Protein AF-A0A061HUK0-F1 (afdb_monomer)

Solvent-accessible surface area (backbone atoms only — not comparable to full-atom values): 15248 Å² total; per-residue (Å²): 107,74,67,57,54,50,53,52,50,51,55,51,51,52,61,68,66,51,74,78,80,82,78,77,83,74,75,76,79,77,96,67,93,67,89,80,86,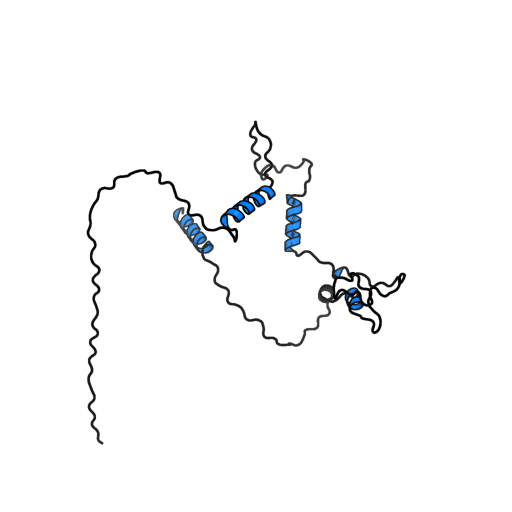88,78,87,49,73,72,54,50,55,52,45,57,42,74,43,83,49,72,56,55,55,36,24,72,35,74,65,87,97,55,87,72,74,48,88,44,89,83,52,90,85,56,60,37,38,50,63,65,66,63,62,95,80,65,88,80,62,76,73,83,63,71,68,57,54,88,73,79,50,76,67,55,49,52,48,53,52,51,50,47,68,76,67,53,80,75,90,67,96,83,79,94,69,89,82,79,76,80,88,82,83,87,60,98,84,62,77,89,80,76,81,52,72,68,58,53,52,51,53,51,50,53,52,45,50,74,78,66,36,98,84,67,75,89,78,81,78,80,77,80,81,84,82,77,90,73,90,74,84,88,77,90,77,85,82,83,80,85,81,83,81,80,82,80,84,80,85,82,86,82,81,89,84,88,82,87,86,135

Nearest PDB structures (foldseek):
  8h6l-assembly1_4D  TM=7.836E-01  e=7.272E-15  Homo sapiens
  8qo9-assembly1_L  TM=8.085E-01  e=2.765E-14  Homo sapiens
  5gap-assembly1_F  TM=8.360E-01  e=3.083E-05  Saccharomyces cerevisiae

pLDDT: mean 71.4, std 18.91, range [36.94, 96.81]

Sequence (215 aa):
VGYELKDEIERKFDKWQEPPPVKQVKPLPAPLDGQRKKRGGRRYRKMKERLGLTEIRKQANRMSFGEIEEDAYQEDLGFSLGHLGKSGSGRVRQTQVNEATKARISKTLQRTLQKQSVVYGGKSTIRDRSSGTASSVAFTPLQGLEIVNPQAAEKKVAEANQKYFSSMAEFLKVKGEKSGTMRTRTKVERGSPKRSTRVVREQSSNERAAVTDVT

Mean predicted aligned error: 21.17 Å

Radius of gyration: 39.16 Å; Cα contacts (8 Å, |Δi|>4): 57; chains: 1; bounding box: 62×118×99 Å

InterPro domains:
  IPR019175 Prp31 C-terminal [PF09785] (23-150)
  IPR027105 U4/U6 small nuclear ribonucleoprotein Prp31 [PTHR13904] (1-175)

Secondary structure (DSSP, 8-state):
-HHHHHHHHHHHHHHHHSPPPPPP-PPPPP---PPPPP--SHHHHHHHHHHSPPHHHHHHT---TTS---BS-TTSTT-B-THHHHS-TT-S-PPPP-GGGS----HHHHHHHHHHHHHH----S-----TTSS------TTS------HHHHHHHHHHHHHHHH-TT---------------PPP----PPPP---------------------

Organism: Cricetulus griseus (NCBI:txid10029)

Foldseek 3Di:
DVVVVVVVVVVVVVVVVDDPPDDDPDDDPDPDDDDDDDDDDPVVVLVCCQPDDAPQNVQQPAADPPDDFDAPDPPPPPRGSHRLPVPPPDPPPRRDDDPSNPDDDDPVRVVVVVVCCVVPVDPPDDDDDPPDPPDDQDDDPPDDRPPPPVVVVVVVVVVVCCVPPPPPDDDDDPPDDDPDDDDDDDDDDDDDDDDDDDDDDDDDDDDDDDDDDDD

Structure (mmCIF, N/CA/C/O backbone):
data_AF-A0A061HUK0-F1
#
_entry.id   AF-A0A061HUK0-F1
#
loop_
_atom_site.group_PDB
_atom_site.id
_atom_site.type_symbol
_atom_site.label_atom_id
_atom_site.label_alt_id
_atom_site.label_comp_id
_atom_site.label_asym_id
_atom_site.label_entity_id
_atom_site.label_seq_id
_atom_site.pdbx_PDB_ins_code
_atom_site.Cartn_x
_atom_site.Cartn_y
_atom_site.Cartn_z
_atom_site.occupancy
_atom_site.B_iso_or_equiv
_atom_site.auth_seq_id
_atom_site.auth_comp_id
_atom_site.auth_asym_id
_atom_site.auth_atom_id
_atom_site.pdbx_PDB_model_num
ATOM 1 N N . VAL A 1 1 ? 31.301 0.382 -38.021 1.00 85.88 1 VAL A N 1
ATOM 2 C CA . VAL A 1 1 ? 30.572 1.413 -37.245 1.00 85.88 1 VAL A CA 1
ATOM 3 C C . VAL A 1 1 ? 29.073 1.461 -37.547 1.00 85.88 1 VAL A C 1
ATOM 5 O O . VAL A 1 1 ? 28.303 1.022 -36.710 1.00 85.88 1 VAL A O 1
ATOM 8 N N . GLY A 1 2 ? 28.609 1.952 -38.709 1.00 94.25 2 GLY A N 1
ATOM 9 C CA . GLY A 1 2 ? 27.159 2.099 -38.970 1.00 94.25 2 GLY A CA 1
ATOM 10 C C . GLY A 1 2 ? 26.370 0.780 -38.979 1.00 94.25 2 GLY A C 1
ATOM 11 O O . GLY A 1 2 ? 25.298 0.701 -38.388 1.00 94.25 2 GLY A O 1
ATOM 12 N N . TYR A 1 3 ? 26.935 -0.266 -39.587 1.00 94.19 3 TYR A N 1
ATOM 13 C CA . TYR A 1 3 ? 26.354 -1.613 -39.566 1.00 94.19 3 TYR A CA 1
ATOM 14 C C . TYR A 1 3 ? 26.335 -2.224 -38.158 1.00 94.19 3 TYR A C 1
ATOM 16 O O . TYR A 1 3 ? 25.329 -2.786 -37.761 1.00 94.19 3 TYR A O 1
ATOM 24 N N . GLU A 1 4 ? 27.378 -2.008 -37.354 1.00 95.00 4 GLU A N 1
ATOM 25 C CA . GLU A 1 4 ? 27.431 -2.502 -35.967 1.00 95.00 4 GLU A CA 1
ATOM 26 C C . GLU A 1 4 ? 26.372 -1.836 -35.075 1.00 95.00 4 GLU A C 1
ATOM 28 O O . GLU A 1 4 ? 25.737 -2.505 -34.265 1.00 95.00 4 GLU A O 1
ATOM 33 N N . LEU A 1 5 ? 26.137 -0.527 -35.242 1.00 96.44 5 LEU A N 1
ATOM 34 C CA . LEU A 1 5 ? 25.073 0.186 -34.523 1.00 96.44 5 LEU A CA 1
ATOM 35 C C . LEU A 1 5 ? 23.684 -0.286 -34.953 1.00 96.44 5 LEU A C 1
ATOM 37 O O . LEU A 1 5 ? 22.786 -0.395 -34.119 1.00 96.44 5 LEU A O 1
ATOM 41 N N . LYS A 1 6 ? 23.507 -0.569 -36.247 1.00 95.88 6 LYS A N 1
ATOM 42 C CA . LYS A 1 6 ? 22.267 -1.136 -36.774 1.00 95.88 6 LYS A CA 1
ATOM 43 C C . LYS A 1 6 ? 22.006 -2.516 -36.163 1.00 95.88 6 LYS A C 1
ATOM 45 O O . LYS A 1 6 ? 20.924 -2.721 -35.619 1.00 95.88 6 LYS A O 1
ATOM 50 N N . ASP A 1 7 ? 23.002 -3.396 -36.164 1.00 96.25 7 ASP A N 1
ATOM 51 C CA . ASP A 1 7 ? 22.901 -4.740 -35.588 1.00 96.25 7 ASP A CA 1
ATOM 52 C C . ASP A 1 7 ? 22.625 -4.688 -34.072 1.00 96.25 7 ASP A C 1
ATOM 54 O O . ASP A 1 7 ? 21.826 -5.461 -33.542 1.00 96.25 7 ASP A O 1
ATOM 58 N N . GLU A 1 8 ? 23.228 -3.737 -33.346 1.00 96.62 8 GLU A N 1
ATOM 59 C CA . GLU A 1 8 ? 22.950 -3.540 -31.918 1.00 96.62 8 GLU A CA 1
ATOM 60 C C . GLU A 1 8 ? 21.502 -3.085 -31.664 1.00 96.62 8 GLU A C 1
ATOM 62 O O . GLU A 1 8 ? 20.863 -3.534 -30.705 1.00 96.62 8 GLU A O 1
ATOM 67 N N . ILE A 1 9 ? 20.982 -2.189 -32.507 1.00 96.81 9 ILE A N 1
ATOM 68 C CA . ILE A 1 9 ? 19.601 -1.703 -32.431 1.00 96.81 9 ILE A CA 1
ATOM 69 C C . ILE A 1 9 ? 18.617 -2.831 -32.760 1.00 96.81 9 ILE A C 1
ATOM 71 O O . ILE A 1 9 ? 17.660 -3.020 -32.009 1.00 96.81 9 ILE A O 1
ATOM 75 N N . GLU A 1 10 ? 18.870 -3.612 -33.813 1.00 95.94 10 GLU A N 1
ATOM 76 C CA . GLU A 1 10 ? 18.046 -4.772 -34.184 1.00 95.94 10 GLU A CA 1
ATOM 77 C C . GLU A 1 10 ? 18.004 -5.798 -33.042 1.00 95.94 10 GLU A C 1
ATOM 79 O O . GLU A 1 10 ? 16.922 -6.168 -32.588 1.00 95.94 10 GLU A O 1
ATOM 84 N N . ARG A 1 11 ? 19.153 -6.115 -32.428 1.00 96.25 11 ARG A N 1
ATOM 85 C CA . ARG A 1 11 ? 19.207 -7.013 -31.261 1.00 96.25 11 ARG A CA 1
ATOM 86 C C . ARG A 1 11 ? 18.412 -6.497 -30.055 1.00 96.25 11 ARG A C 1
ATOM 88 O O . ARG A 1 11 ? 17.870 -7.285 -29.278 1.00 96.25 11 ARG A O 1
ATOM 95 N N . LYS A 1 12 ? 18.372 -5.177 -29.833 1.00 96.75 12 LYS A N 1
ATOM 96 C CA . LYS A 1 12 ? 17.564 -4.574 -28.754 1.00 96.75 12 LYS A CA 1
ATOM 97 C C . LYS A 1 12 ? 16.074 -4.646 -29.069 1.00 96.75 12 LYS A C 1
ATOM 99 O O . LYS A 1 12 ? 15.297 -4.922 -28.157 1.00 96.75 12 LYS A O 1
ATOM 104 N N . PHE A 1 13 ? 15.690 -4.424 -30.325 1.00 95.69 13 PHE A N 1
ATOM 105 C CA . PHE A 1 13 ? 14.300 -4.537 -30.752 1.00 95.69 13 PHE A CA 1
ATOM 106 C C . PHE A 1 13 ? 13.777 -5.961 -30.627 1.00 95.69 13 PHE A C 1
ATOM 108 O O . PHE A 1 13 ? 12.693 -6.131 -30.072 1.00 95.69 13 PHE A O 1
ATOM 115 N N . ASP A 1 14 ? 14.553 -6.960 -31.041 1.00 95.44 14 ASP A N 1
ATOM 116 C CA . ASP A 1 14 ? 14.172 -8.366 -30.889 1.00 95.44 14 ASP A CA 1
ATOM 117 C C . ASP A 1 14 ? 13.960 -8.708 -29.409 1.00 95.44 14 ASP A C 1
ATOM 119 O O . ASP A 1 14 ? 12.906 -9.206 -29.020 1.00 95.44 14 ASP A O 1
ATOM 123 N N . LYS A 1 15 ? 14.886 -8.288 -28.538 1.00 95.12 15 LYS A N 1
ATOM 124 C CA . LYS A 1 15 ? 14.773 -8.489 -27.085 1.00 95.12 15 LYS A CA 1
ATOM 125 C C . LYS A 1 15 ? 13.565 -7.788 -26.446 1.00 95.12 15 LYS A C 1
ATOM 127 O O . LYS A 1 15 ? 13.068 -8.243 -25.419 1.00 95.12 15 LYS A O 1
ATOM 132 N N . TRP A 1 16 ? 13.128 -6.648 -26.978 1.00 93.44 16 TRP A N 1
ATOM 133 C CA . TRP A 1 16 ? 11.939 -5.946 -26.476 1.00 93.44 16 TRP A CA 1
ATOM 134 C C . TRP A 1 16 ? 10.631 -6.533 -27.005 1.00 93.44 16 TRP A C 1
ATOM 136 O O . TRP A 1 16 ? 9.596 -6.354 -26.364 1.00 93.44 16 TRP A O 1
ATOM 146 N N . GLN A 1 17 ? 10.675 -7.211 -28.152 1.00 93.75 17 GLN A N 1
ATOM 147 C CA . GLN A 1 17 ? 9.538 -7.934 -28.717 1.00 93.75 17 GLN A CA 1
ATOM 148 C C . GLN A 1 17 ? 9.361 -9.316 -28.087 1.00 93.75 17 GLN A C 1
ATOM 150 O O . GLN A 1 17 ? 8.232 -9.799 -27.998 1.00 93.75 17 GLN A O 1
ATOM 155 N N . GLU A 1 18 ? 10.450 -9.939 -27.628 1.00 90.94 18 GLU A N 1
ATOM 156 C CA . GLU A 1 18 ? 10.393 -11.198 -26.894 1.00 90.94 18 GLU A CA 1
ATOM 157 C C . GLU A 1 18 ? 9.488 -11.056 -25.656 1.00 90.94 18 GLU A C 1
ATOM 159 O O . GLU A 1 18 ? 9.757 -10.237 -24.766 1.00 90.94 18 GLU A O 1
ATOM 164 N N . PRO A 1 19 ? 8.399 -11.843 -25.562 1.00 91.19 19 PRO A N 1
ATOM 165 C CA . PRO A 1 19 ? 7.559 -11.817 -24.382 1.00 91.19 19 PRO A CA 1
ATOM 166 C C . PRO A 1 19 ? 8.378 -12.275 -23.169 1.00 91.19 19 PRO A C 1
ATOM 168 O O . PRO A 1 19 ? 9.220 -13.171 -23.282 1.00 91.19 19 PRO A O 1
ATOM 171 N N . PRO A 1 20 ? 8.139 -11.698 -21.979 1.00 90.06 20 PRO A N 1
ATOM 172 C CA . PRO A 1 20 ? 8.859 -12.113 -20.789 1.00 90.06 20 PRO A CA 1
ATOM 173 C C . PRO A 1 20 ? 8.614 -13.606 -20.524 1.00 90.06 20 PRO A C 1
ATOM 175 O O . PRO A 1 20 ? 7.482 -14.077 -20.682 1.00 90.06 20 PRO A O 1
ATOM 178 N N . PRO A 1 21 ? 9.637 -14.353 -20.070 1.00 91.94 21 PRO A N 1
ATOM 179 C CA . PRO A 1 21 ? 9.475 -15.766 -19.768 1.00 91.94 21 PRO A CA 1
ATOM 180 C C . PRO A 1 21 ? 8.389 -15.951 -18.706 1.00 91.94 21 PRO A C 1
ATOM 182 O O . PRO A 1 21 ? 8.338 -15.219 -17.708 1.00 91.94 21 PRO A O 1
ATOM 185 N N . VAL A 1 22 ? 7.511 -16.933 -18.926 1.00 91.62 22 VAL A N 1
ATOM 186 C CA . VAL A 1 22 ? 6.383 -17.216 -18.034 1.00 91.62 22 VAL A CA 1
ATOM 187 C C . VAL A 1 22 ? 6.915 -17.511 -16.633 1.00 91.62 22 VAL A C 1
ATOM 189 O O . VAL A 1 22 ? 7.717 -18.422 -16.422 1.00 91.62 22 VAL A O 1
ATOM 192 N N . LYS A 1 23 ? 6.473 -16.721 -15.652 1.00 92.12 23 LYS A N 1
ATOM 193 C CA . LYS A 1 23 ? 6.847 -16.934 -14.254 1.00 92.12 23 LYS A CA 1
ATOM 194 C C . LYS A 1 23 ? 6.148 -18.191 -13.754 1.00 92.12 23 LYS A C 1
ATOM 196 O O . LYS A 1 23 ? 4.922 -18.240 -13.721 1.00 92.12 23 LYS A O 1
ATOM 201 N N . GLN A 1 24 ? 6.927 -19.176 -13.321 1.00 90.94 24 GLN A N 1
ATOM 202 C CA . GLN A 1 24 ? 6.378 -20.323 -12.607 1.00 90.94 24 GLN A CA 1
ATOM 203 C C . GLN A 1 24 ? 5.697 -19.839 -11.322 1.00 90.94 24 GLN A C 1
ATOM 205 O O . GLN A 1 24 ? 6.242 -18.995 -10.598 1.00 90.94 24 GLN A O 1
ATOM 210 N N . VAL A 1 25 ? 4.500 -20.361 -11.049 1.00 91.56 25 VAL A N 1
ATOM 211 C CA . VAL A 1 25 ? 3.774 -20.064 -9.813 1.00 91.56 25 VAL A CA 1
ATOM 212 C C . VAL A 1 25 ? 4.596 -20.621 -8.661 1.00 91.56 25 VAL A C 1
ATOM 214 O O . VAL A 1 25 ? 4.733 -21.832 -8.505 1.00 91.56 25 VAL A O 1
ATOM 217 N N . LYS A 1 26 ? 5.177 -19.729 -7.857 1.00 92.94 26 LYS A N 1
ATOM 218 C CA . LYS A 1 26 ? 5.827 -20.146 -6.617 1.00 92.94 26 LYS A CA 1
ATOM 219 C C . LYS A 1 26 ? 4.724 -20.637 -5.679 1.00 92.94 26 LYS A C 1
ATOM 221 O O . LYS A 1 26 ? 3.799 -19.857 -5.431 1.00 92.94 26 LYS A O 1
ATOM 226 N N . PRO A 1 27 ? 4.789 -21.887 -5.187 1.00 93.44 27 PRO A N 1
ATOM 227 C CA . PRO A 1 27 ? 3.784 -22.384 -4.264 1.00 93.44 27 PRO A CA 1
ATOM 228 C C . PRO A 1 27 ? 3.743 -21.484 -3.031 1.00 93.44 27 PRO A C 1
ATOM 230 O O . PRO A 1 27 ? 4.755 -20.889 -2.638 1.00 93.44 27 PRO A O 1
ATOM 233 N N . LEU A 1 28 ? 2.559 -21.369 -2.433 1.00 93.19 28 LEU A N 1
ATOM 234 C CA . LEU A 1 28 ? 2.423 -20.670 -1.165 1.00 93.19 28 LEU A CA 1
ATOM 235 C C . LEU A 1 28 ? 3.329 -21.337 -0.119 1.00 93.19 28 LEU A C 1
ATOM 237 O O . LEU A 1 28 ? 3.506 -22.559 -0.152 1.00 93.19 28 LEU A O 1
ATOM 241 N N . PRO A 1 29 ? 3.904 -20.560 0.814 1.00 93.12 29 PRO A N 1
ATOM 242 C CA . PRO A 1 29 ? 4.574 -21.138 1.966 1.00 93.12 29 PRO A CA 1
ATOM 243 C C . PRO A 1 29 ? 3.635 -22.104 2.686 1.00 93.12 29 PRO A C 1
ATOM 245 O O . PRO A 1 29 ? 2.447 -21.811 2.837 1.00 93.12 29 PRO A O 1
ATOM 248 N N . ALA A 1 30 ? 4.173 -23.240 3.131 1.00 93.19 30 ALA A N 1
ATOM 249 C CA . ALA A 1 30 ? 3.397 -24.212 3.886 1.00 93.19 30 ALA A CA 1
ATOM 250 C C . ALA A 1 30 ? 2.737 -23.531 5.104 1.00 93.19 30 ALA A C 1
ATOM 252 O O . ALA A 1 30 ? 3.393 -22.713 5.762 1.00 93.19 30 ALA A O 1
ATOM 253 N N . PRO A 1 31 ? 1.468 -23.848 5.414 1.00 94.88 31 PRO A N 1
ATOM 254 C CA . PRO A 1 31 ? 0.765 -23.306 6.570 1.00 94.88 31 PRO A CA 1
ATOM 255 C C . PRO A 1 31 ? 1.329 -23.928 7.857 1.00 94.88 31 PRO A C 1
ATOM 257 O O . PRO A 1 31 ? 0.775 -24.872 8.410 1.00 94.88 31 PRO A O 1
ATOM 260 N N . LEU A 1 32 ? 2.484 -23.430 8.296 1.00 92.00 32 LEU A N 1
ATOM 261 C CA . LEU A 1 32 ? 3.177 -23.855 9.509 1.00 92.00 32 LEU A CA 1
ATOM 262 C C . LEU A 1 32 ? 3.159 -22.720 10.534 1.00 92.00 32 LEU A C 1
ATOM 264 O O . LEU A 1 32 ? 3.688 -21.633 10.281 1.00 92.00 32 LEU A O 1
ATOM 268 N N . ASP A 1 33 ? 2.630 -22.998 11.721 1.00 91.88 33 ASP A N 1
ATOM 269 C CA . ASP A 1 33 ? 2.663 -22.067 12.847 1.00 91.88 33 ASP A CA 1
ATOM 270 C C . ASP A 1 33 ? 4.017 -22.134 13.562 1.00 91.88 33 ASP A C 1
ATOM 272 O O . ASP A 1 33 ? 4.231 -22.853 14.536 1.00 91.88 33 ASP A O 1
ATOM 276 N N . GLY A 1 34 ? 4.977 -21.367 13.046 1.00 90.62 34 GLY A N 1
ATOM 277 C CA . GLY A 1 34 ? 6.289 -21.214 13.669 1.00 90.62 34 GLY A CA 1
ATOM 278 C C . GLY A 1 34 ? 6.257 -20.376 14.955 1.00 90.62 34 GLY A C 1
ATOM 279 O O . GLY A 1 34 ? 5.407 -19.504 15.153 1.00 90.62 34 GLY A O 1
ATOM 280 N N . GLN A 1 35 ? 7.258 -20.561 15.822 1.00 93.75 35 GLN A N 1
ATOM 281 C CA . GLN A 1 35 ? 7.412 -19.759 17.038 1.00 93.75 35 GLN A CA 1
ATOM 282 C C . GLN A 1 35 ? 7.546 -18.256 16.711 1.00 93.75 35 GLN A C 1
ATOM 284 O O . GLN A 1 35 ? 8.485 -17.804 16.047 1.00 93.75 35 GLN A O 1
ATOM 289 N N . ARG A 1 36 ? 6.616 -17.435 17.217 1.00 89.88 36 ARG A N 1
ATOM 290 C CA . ARG A 1 36 ? 6.590 -15.989 16.945 1.00 89.88 36 ARG A CA 1
ATOM 291 C C . ARG A 1 36 ? 7.735 -15.247 17.643 1.00 89.88 36 ARG A C 1
ATOM 293 O O . ARG A 1 36 ? 7.824 -15.206 18.870 1.00 89.88 36 ARG A O 1
ATOM 300 N N . LYS A 1 37 ? 8.521 -14.493 16.868 1.00 90.88 37 LYS A N 1
ATOM 301 C CA . LYS A 1 37 ? 9.533 -13.560 17.400 1.00 90.88 37 LYS A CA 1
ATOM 302 C C . LYS A 1 37 ? 8.861 -12.366 18.095 1.00 90.88 37 LYS A C 1
ATOM 304 O O . LYS A 1 37 ? 8.128 -11.592 17.472 1.00 90.88 37 LYS A O 1
ATOM 309 N N . LYS A 1 38 ? 9.123 -12.180 19.392 1.00 90.88 38 LYS A N 1
ATOM 310 C CA . LYS A 1 38 ? 8.623 -11.039 20.178 1.00 90.88 38 LYS A CA 1
ATOM 311 C C . LYS A 1 38 ? 9.552 -9.835 19.971 1.00 90.88 38 LYS A C 1
ATOM 313 O O . LYS A 1 38 ? 10.739 -9.906 20.258 1.00 90.88 38 LYS A O 1
ATOM 318 N N . ARG A 1 39 ? 9.025 -8.723 19.443 1.00 91.75 39 ARG A N 1
ATOM 319 C CA . ARG A 1 39 ? 9.765 -7.458 19.266 1.00 91.75 39 ARG A CA 1
ATOM 320 C C . ARG A 1 39 ? 9.085 -6.344 20.061 1.00 91.75 39 ARG A C 1
ATOM 322 O O . ARG A 1 39 ? 7.866 -6.199 19.989 1.00 91.75 39 ARG A O 1
ATOM 329 N N . GLY A 1 40 ? 9.877 -5.571 20.808 1.00 91.62 40 GLY A N 1
ATOM 330 C CA . GLY A 1 40 ? 9.393 -4.524 21.722 1.00 91.62 40 GLY A CA 1
ATOM 331 C C . GLY A 1 40 ? 9.834 -3.093 21.388 1.00 91.62 40 GLY A C 1
ATOM 332 O O . GLY A 1 40 ? 9.535 -2.184 22.157 1.00 91.62 40 GLY A O 1
ATOM 333 N N . GLY A 1 41 ? 10.540 -2.867 20.275 1.00 96.00 41 GLY A N 1
ATOM 334 C CA . GLY A 1 41 ? 11.117 -1.556 19.937 1.00 96.00 41 GLY A CA 1
ATOM 335 C C . GLY A 1 41 ? 10.104 -0.515 19.435 1.00 96.00 41 GLY A C 1
ATOM 336 O O . GLY A 1 41 ? 9.055 -0.867 18.896 1.00 96.00 41 GLY A O 1
ATOM 337 N N . ARG A 1 42 ? 10.454 0.779 19.529 1.00 94.31 42 ARG A N 1
ATOM 338 C CA . ARG A 1 42 ? 9.593 1.922 19.144 1.00 94.31 42 ARG A CA 1
ATOM 339 C C . ARG A 1 42 ? 9.010 1.808 17.731 1.00 94.31 42 ARG A C 1
ATOM 341 O O . ARG A 1 42 ? 7.819 2.028 17.545 1.00 94.31 42 ARG A O 1
ATOM 348 N N . ARG A 1 43 ? 9.822 1.438 16.731 1.00 93.31 43 ARG A N 1
ATOM 349 C CA . ARG A 1 43 ? 9.352 1.253 15.339 1.00 93.31 43 ARG A CA 1
ATOM 350 C C . ARG A 1 43 ? 8.296 0.153 15.232 1.00 93.31 43 ARG A C 1
ATOM 352 O O . ARG A 1 43 ? 7.311 0.310 14.519 1.00 93.31 43 ARG A O 1
ATOM 359 N N . TYR A 1 44 ? 8.499 -0.943 15.958 1.00 93.56 44 TYR A N 1
ATOM 360 C CA . TYR A 1 44 ? 7.591 -2.081 15.945 1.00 93.56 44 TYR A CA 1
ATOM 361 C C . TYR A 1 44 ? 6.290 -1.782 16.704 1.00 93.56 44 TYR A C 1
ATOM 363 O O . TYR A 1 44 ? 5.229 -2.180 16.234 1.00 93.56 44 TYR A O 1
ATOM 371 N N . ARG A 1 45 ? 6.345 -1.016 17.807 1.00 92.44 45 ARG A N 1
ATOM 372 C CA . ARG A 1 45 ? 5.146 -0.490 18.490 1.00 92.44 45 ARG A CA 1
ATOM 373 C C . ARG A 1 45 ? 4.317 0.395 17.557 1.00 92.44 45 ARG A C 1
ATOM 375 O O . ARG A 1 45 ? 3.162 0.073 17.327 1.00 92.44 45 ARG A O 1
ATOM 382 N N . LYS A 1 46 ? 4.936 1.374 16.881 1.00 91.94 46 LYS A N 1
ATOM 383 C CA . LYS A 1 46 ? 4.250 2.218 15.879 1.00 91.94 46 LYS A CA 1
ATOM 384 C C . LYS A 1 46 ? 3.621 1.414 14.735 1.00 91.94 46 LYS A C 1
ATOM 386 O O . LYS A 1 46 ? 2.532 1.729 14.273 1.00 91.94 46 LYS A O 1
ATOM 391 N N . MET A 1 47 ? 4.302 0.372 14.253 1.00 91.00 47 MET A N 1
ATOM 392 C C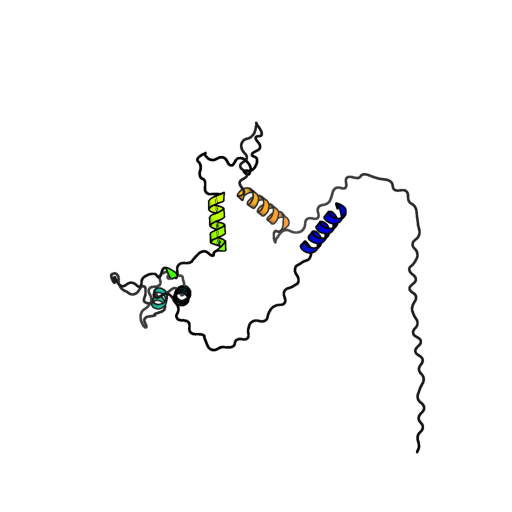A . MET A 1 47 ? 3.753 -0.507 13.213 1.00 91.00 47 MET A CA 1
ATOM 393 C C . MET A 1 47 ? 2.547 -1.309 13.719 1.00 91.00 47 MET A C 1
ATOM 395 O O . MET A 1 47 ? 1.571 -1.455 12.989 1.00 91.00 47 MET A O 1
ATOM 399 N N . LYS A 1 48 ? 2.604 -1.803 14.963 1.00 91.38 48 LYS A N 1
ATOM 400 C CA . LYS A 1 48 ? 1.488 -2.492 15.621 1.00 91.38 48 LYS A CA 1
ATOM 401 C C . LYS A 1 48 ? 0.311 -1.569 15.904 1.00 91.38 48 LYS A C 1
ATOM 403 O O . LYS A 1 48 ? -0.812 -1.992 15.705 1.00 91.38 48 LYS A O 1
ATOM 408 N N . GLU A 1 49 ? 0.558 -0.333 16.321 1.00 89.50 49 GLU A N 1
ATOM 409 C CA . GLU A 1 49 ? -0.485 0.684 16.500 1.00 89.50 49 GLU A CA 1
ATOM 410 C C . GLU A 1 49 ? -1.188 0.998 15.174 1.00 89.50 49 GLU A C 1
ATOM 412 O O . GLU A 1 49 ? -2.400 1.158 15.154 1.00 89.50 49 GLU A O 1
ATOM 417 N N . ARG A 1 50 ? -0.445 1.021 14.057 1.00 89.94 50 ARG A N 1
ATOM 418 C CA . ARG A 1 50 ? -1.010 1.259 12.720 1.00 89.94 50 ARG A CA 1
ATOM 419 C C . ARG A 1 50 ? -1.886 0.108 12.215 1.00 89.94 50 ARG A C 1
ATOM 421 O O . ARG A 1 50 ? -2.856 0.357 11.513 1.00 89.94 50 ARG A O 1
ATOM 428 N N . LEU A 1 51 ? -1.483 -1.138 12.472 1.00 90.69 51 LEU A N 1
ATOM 429 C CA . LEU A 1 51 ? -2.168 -2.335 11.959 1.00 90.69 51 LEU A CA 1
ATOM 430 C C . LEU A 1 51 ? -3.187 -2.921 12.944 1.00 90.69 51 LEU A C 1
ATOM 432 O O . LEU A 1 51 ? -4.032 -3.717 12.548 1.00 90.69 51 LEU A O 1
ATOM 436 N N . GLY A 1 52 ? -3.067 -2.591 14.226 1.00 91.06 52 GLY A N 1
ATOM 437 C CA . GLY A 1 52 ? -3.944 -3.078 15.277 1.00 91.06 52 GLY A CA 1
ATOM 438 C C . GLY A 1 52 ? -5.283 -2.351 15.301 1.00 91.06 52 GLY A C 1
ATOM 439 O O . GLY A 1 52 ? -5.430 -1.249 14.776 1.00 91.06 52 GLY A O 1
ATOM 440 N N . LEU A 1 53 ? -6.261 -2.972 15.960 1.00 90.62 53 LEU A N 1
ATOM 441 C CA . LEU A 1 53 ? -7.548 -2.341 16.234 1.00 90.62 53 LEU A CA 1
ATOM 442 C C . LEU A 1 53 ? -7.351 -1.121 17.141 1.00 90.62 53 LEU A C 1
ATOM 444 O O . LEU A 1 53 ? -6.684 -1.211 18.178 1.00 90.62 53 LEU A O 1
ATOM 448 N N . THR A 1 54 ? -7.952 0.003 16.754 1.00 90.31 54 THR A N 1
ATOM 449 C CA . THR A 1 54 ? -8.006 1.208 17.587 1.00 90.31 54 THR A CA 1
ATOM 450 C C . THR A 1 54 ? -8.826 0.951 18.844 1.00 90.31 54 THR A C 1
ATOM 452 O O . THR A 1 54 ? -9.707 0.093 18.854 1.00 90.31 54 THR A O 1
ATOM 455 N N . GLU A 1 55 ? -8.586 1.730 19.897 1.00 88.31 55 GLU A N 1
ATOM 456 C CA . GLU A 1 55 ? -9.424 1.677 21.104 1.00 88.31 55 GLU A CA 1
ATOM 457 C C . GLU A 1 55 ? -10.896 1.985 20.790 1.00 88.31 55 GLU A C 1
ATOM 459 O O . GLU A 1 55 ? -11.777 1.308 21.305 1.00 88.31 55 GLU A O 1
ATOM 464 N N . ILE A 1 56 ? -11.153 2.900 19.849 1.00 86.88 56 ILE A N 1
ATOM 465 C CA . ILE A 1 56 ? -12.497 3.199 19.333 1.00 86.88 56 ILE A CA 1
ATOM 466 C C . ILE A 1 56 ? -13.154 1.945 18.746 1.00 86.88 56 ILE A C 1
ATOM 468 O O . ILE A 1 56 ? -14.265 1.598 19.128 1.00 86.88 56 ILE A O 1
ATOM 472 N N . ARG A 1 57 ? -12.459 1.212 17.862 1.00 88.62 57 ARG A N 1
ATOM 473 C CA . ARG A 1 57 ? -12.997 -0.037 17.295 1.00 88.62 57 ARG A CA 1
ATOM 474 C C . ARG A 1 57 ? -13.173 -1.120 18.353 1.00 88.62 57 ARG A C 1
ATOM 476 O O . ARG A 1 57 ? -14.120 -1.886 18.280 1.00 88.62 57 ARG A O 1
ATOM 483 N N . LYS A 1 58 ? -12.291 -1.192 19.354 1.00 90.38 58 LYS A N 1
ATOM 484 C CA . LYS A 1 58 ? -12.463 -2.133 20.469 1.00 90.38 58 LYS A CA 1
ATOM 485 C C . LYS A 1 58 ? -13.694 -1.813 21.309 1.00 90.38 58 LYS A C 1
ATOM 487 O O . LYS A 1 58 ? -14.278 -2.745 21.839 1.00 90.38 58 LYS A O 1
ATOM 492 N N . GLN A 1 59 ? -14.049 -0.539 21.477 1.00 86.19 59 GLN A N 1
ATOM 493 C CA . GLN A 1 59 ? -15.273 -0.137 22.172 1.00 86.19 59 GLN 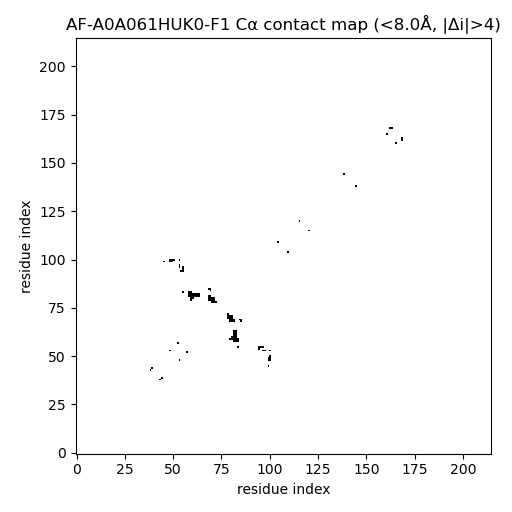A CA 1
ATOM 494 C C . GLN A 1 59 ? -16.518 -0.363 21.321 1.00 86.19 59 GLN A C 1
ATOM 496 O O . GLN A 1 59 ? -17.512 -0.834 21.859 1.00 86.19 59 GLN A O 1
ATOM 501 N N . ALA A 1 60 ? -16.435 -0.114 20.013 1.00 86.25 60 ALA A N 1
ATOM 502 C CA . ALA A 1 60 ? -17.506 -0.457 19.084 1.00 86.25 60 ALA A CA 1
ATOM 503 C C . ALA A 1 60 ? -17.788 -1.968 19.074 1.00 86.25 60 ALA A C 1
ATOM 505 O O . ALA A 1 60 ? -18.931 -2.381 19.139 1.00 86.25 60 ALA A O 1
ATOM 506 N N . ASN A 1 61 ? -16.747 -2.804 19.128 1.00 89.19 61 ASN A N 1
ATOM 507 C CA . ASN A 1 61 ? -16.898 -4.261 19.193 1.00 89.19 61 ASN A CA 1
ATOM 508 C C . ASN A 1 61 ? -17.358 -4.789 20.570 1.00 89.19 61 ASN A C 1
ATOM 510 O O . ASN A 1 61 ? -17.441 -6.004 20.757 1.00 89.19 61 ASN A O 1
ATOM 514 N N . ARG A 1 62 ? -17.578 -3.924 21.569 1.00 87.69 62 ARG A N 1
ATOM 515 C CA . ARG A 1 62 ? -18.200 -4.333 22.835 1.00 87.69 62 ARG A CA 1
ATOM 516 C C . ARG A 1 62 ? -19.703 -4.183 22.673 1.00 87.69 62 ARG A C 1
ATOM 518 O O . ARG A 1 62 ? -20.172 -3.084 22.396 1.00 87.69 62 ARG A O 1
ATOM 525 N N . MET A 1 63 ? -20.430 -5.257 22.950 1.00 84.62 63 MET A N 1
ATOM 526 C CA . MET A 1 63 ? -21.889 -5.328 22.837 1.00 84.62 63 MET A CA 1
ATOM 527 C C . MET A 1 63 ? -22.488 -5.450 24.239 1.00 84.62 63 MET A C 1
ATOM 529 O O . MET A 1 63 ? -21.958 -6.209 25.058 1.00 84.62 63 MET A O 1
ATOM 533 N N . SER A 1 64 ? -23.534 -4.681 24.549 1.00 84.25 64 SER A N 1
ATOM 534 C CA . SER A 1 64 ? -24.245 -4.816 25.834 1.00 84.25 64 SER A CA 1
ATOM 535 C C . SER A 1 64 ? -25.316 -5.880 25.678 1.00 84.25 64 SER A C 1
ATOM 537 O O . SER A 1 64 ? -26.166 -5.776 24.797 1.00 84.25 64 SER A O 1
ATOM 539 N N . PHE A 1 65 ? -25.301 -6.896 26.533 1.00 83.81 65 PHE A N 1
ATOM 540 C CA . PHE A 1 65 ? -26.346 -7.910 26.518 1.00 83.81 65 PHE A CA 1
ATOM 541 C C . PHE A 1 65 ? -27.670 -7.331 27.041 1.00 83.81 65 PHE A C 1
ATOM 543 O O . PHE A 1 65 ? -27.683 -6.684 28.085 1.00 83.81 65 PHE A O 1
ATOM 550 N N . GLY A 1 66 ? -28.773 -7.587 26.334 1.00 81.94 66 GLY A N 1
ATOM 551 C CA . GLY A 1 66 ? -30.124 -7.193 26.756 1.00 81.94 66 GLY A CA 1
ATOM 552 C C . GLY A 1 66 ? -30.564 -5.779 26.357 1.00 81.94 66 GLY A C 1
ATOM 553 O O . GLY A 1 66 ? -31.712 -5.424 26.601 1.00 81.94 66 GLY A O 1
ATOM 554 N N . GLU A 1 67 ? -29.704 -4.992 25.710 1.00 79.50 67 GLU A N 1
ATOM 555 C CA . GLU A 1 67 ? -30.050 -3.666 25.188 1.00 79.50 67 GLU A CA 1
ATOM 556 C C . GLU A 1 67 ? -29.971 -3.661 23.662 1.00 79.50 67 GLU A C 1
ATOM 558 O O . GLU A 1 67 ? -28.927 -4.003 23.101 1.00 79.50 67 GLU A O 1
ATOM 563 N N . ILE A 1 68 ? -31.039 -3.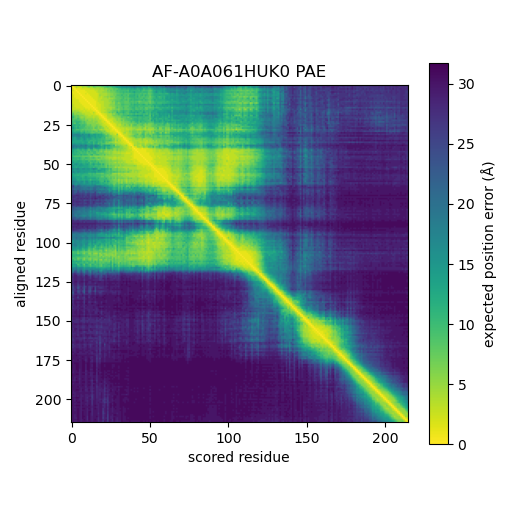209 23.002 1.00 75.75 68 ILE A N 1
ATOM 564 C CA . ILE A 1 68 ? -31.025 -2.945 21.559 1.00 75.75 68 ILE A CA 1
ATOM 565 C C . ILE A 1 68 ? -29.988 -1.852 21.286 1.00 75.75 68 ILE A C 1
ATOM 567 O O . ILE A 1 68 ? -29.863 -0.889 22.047 1.00 75.75 68 ILE A O 1
ATOM 571 N N . GLU A 1 69 ? -29.181 -2.042 20.251 1.00 70.88 69 GLU A N 1
ATOM 572 C CA . GLU A 1 69 ? -28.137 -1.088 19.902 1.00 70.88 69 GLU A CA 1
ATOM 573 C C . GLU A 1 69 ? -28.705 0.078 19.099 1.00 70.88 69 GLU A C 1
ATOM 575 O O . GLU A 1 69 ? -29.670 -0.064 18.351 1.00 70.88 69 GLU A O 1
ATOM 580 N N . GLU A 1 70 ? -28.122 1.255 19.303 1.00 69.06 70 GLU A N 1
ATOM 581 C CA . GLU A 1 70 ? -28.452 2.442 18.526 1.00 69.06 70 GLU A CA 1
ATOM 582 C C . GLU A 1 70 ? -27.655 2.369 17.218 1.00 69.06 70 GLU A C 1
ATOM 584 O O . GLU A 1 70 ? -26.472 2.724 17.161 1.00 69.06 70 GLU A O 1
ATOM 589 N N . ASP A 1 71 ? -28.281 1.808 16.185 1.00 67.06 71 ASP A N 1
ATOM 590 C CA . ASP A 1 71 ? -27.690 1.713 14.855 1.00 67.06 71 ASP A CA 1
ATOM 591 C C . ASP A 1 71 ? -27.658 3.104 14.210 1.00 67.06 71 ASP A C 1
ATOM 593 O O . ASP A 1 71 ? -28.662 3.815 14.159 1.00 67.06 71 ASP A O 1
ATOM 597 N N . ALA A 1 72 ? -26.496 3.510 13.688 1.00 61.94 72 ALA A N 1
ATOM 598 C CA . ALA A 1 72 ? -26.354 4.814 13.030 1.00 61.94 72 ALA A CA 1
ATOM 599 C C . ALA A 1 72 ? -27.155 4.909 11.722 1.00 61.94 72 ALA A C 1
ATOM 601 O O . ALA A 1 72 ? -27.489 6.008 11.285 1.00 61.94 72 ALA A O 1
ATOM 602 N N . TYR A 1 73 ? -27.434 3.764 11.096 1.00 61.88 73 TYR A N 1
ATOM 603 C CA . TYR A 1 73 ? -28.212 3.648 9.871 1.00 61.88 73 TYR A CA 1
ATOM 604 C C . TYR A 1 73 ? -29.020 2.357 9.932 1.00 61.88 73 TYR A C 1
ATOM 606 O O . TYR A 1 73 ? -28.478 1.273 9.753 1.00 61.88 73 TYR A O 1
ATOM 614 N N . GLN A 1 74 ? -30.324 2.480 10.165 1.00 64.88 74 GLN A N 1
ATOM 615 C CA . GLN A 1 74 ? -31.228 1.337 10.321 1.00 64.88 74 GLN A CA 1
ATOM 616 C C . GLN A 1 74 ? -31.383 0.487 9.041 1.00 64.88 74 GLN A C 1
ATOM 618 O O . GLN A 1 74 ? -31.916 -0.618 9.098 1.00 64.88 74 GLN A O 1
ATOM 623 N N . GLU A 1 75 ? -30.899 0.976 7.893 1.00 67.19 75 GLU A N 1
ATOM 624 C CA . GLU A 1 75 ? -30.905 0.240 6.622 1.00 67.19 75 GLU A CA 1
ATOM 625 C C . GLU A 1 75 ? -29.621 -0.568 6.351 1.00 67.19 75 GLU A C 1
ATOM 627 O O . GLU A 1 75 ? -29.653 -1.481 5.526 1.00 67.19 75 GLU A O 1
ATOM 632 N N . ASP A 1 76 ? -28.502 -0.285 7.033 1.00 64.25 76 ASP A N 1
ATOM 633 C CA . ASP A 1 76 ? -27.242 -1.022 6.842 1.00 64.25 76 ASP A CA 1
ATOM 634 C C . ASP A 1 76 ? -27.131 -2.148 7.876 1.00 64.25 76 ASP A C 1
ATOM 636 O O . ASP A 1 76 ? -26.648 -1.968 8.998 1.00 64.25 76 ASP A O 1
ATOM 640 N N . LEU A 1 77 ? -27.636 -3.327 7.502 1.00 66.19 77 LEU A N 1
ATOM 641 C CA . LEU A 1 77 ? -27.618 -4.518 8.347 1.00 66.19 77 LEU A CA 1
ATOM 642 C C . LEU A 1 77 ? -26.169 -4.876 8.737 1.00 66.19 77 LEU A C 1
ATOM 644 O O . LEU A 1 77 ? -25.418 -5.452 7.950 1.00 66.19 77 LEU A O 1
ATOM 648 N N . GLY A 1 78 ? -25.786 -4.581 9.982 1.00 69.75 78 GLY A N 1
ATOM 649 C CA . GLY A 1 78 ? -24.505 -4.999 10.562 1.00 69.75 78 GLY A CA 1
ATOM 650 C C . GLY A 1 78 ? -23.533 -3.875 10.923 1.00 69.75 78 GLY A C 1
ATOM 651 O O . GLY A 1 78 ? -22.434 -4.178 11.398 1.00 69.75 78 GLY A O 1
ATOM 652 N N . PHE A 1 79 ? -23.907 -2.602 10.750 1.00 75.50 79 PHE A N 1
ATOM 653 C CA . PHE A 1 79 ? -23.143 -1.492 11.317 1.00 75.50 79 PHE A CA 1
ATOM 654 C C . PHE A 1 79 ? -23.714 -1.058 12.669 1.00 75.50 79 PHE A C 1
ATOM 656 O O . PHE A 1 79 ? -24.636 -0.248 12.732 1.00 75.50 79 PHE A O 1
ATOM 663 N N . SER A 1 80 ? -23.095 -1.530 13.752 1.00 76.94 80 SER A N 1
ATOM 664 C CA . SER A 1 80 ? -23.399 -1.051 15.097 1.00 76.94 80 SER A CA 1
ATOM 665 C C . SER A 1 80 ? -22.194 -0.363 15.740 1.00 76.94 80 SER A C 1
ATOM 667 O O . SER A 1 80 ? -21.029 -0.738 15.562 1.00 76.94 80 SER A O 1
ATOM 669 N N . LEU A 1 81 ? -22.471 0.708 16.485 1.00 79.00 81 LEU A N 1
ATOM 670 C CA . LEU A 1 81 ? -21.464 1.437 17.261 1.00 79.00 81 LEU A CA 1
ATOM 671 C C . LEU A 1 81 ? -21.222 0.792 18.635 1.00 79.00 81 LEU A C 1
ATOM 673 O O . LEU A 1 81 ? -20.384 1.293 19.390 1.00 79.00 81 LEU A O 1
ATOM 677 N N . GLY A 1 82 ? -21.932 -0.293 18.968 1.00 84.06 82 GLY A N 1
ATOM 678 C CA . GLY A 1 82 ? -21.860 -0.984 20.253 1.00 84.06 82 GLY A CA 1
ATOM 679 C C . GLY A 1 82 ? -21.890 -0.014 21.436 1.00 84.06 82 GLY A C 1
ATOM 680 O O . GLY A 1 82 ? -22.742 0.870 21.537 1.00 84.06 82 GLY A O 1
ATOM 681 N N . HIS A 1 83 ? -20.904 -0.117 22.326 1.00 81.00 83 HIS A N 1
ATOM 682 C CA . HIS A 1 83 ? -20.780 0.775 23.487 1.00 81.00 83 HIS A CA 1
ATOM 683 C C . HIS A 1 83 ? -20.305 2.205 23.168 1.00 81.00 83 HIS A C 1
ATOM 685 O O . HIS A 1 83 ? -20.347 3.055 24.058 1.00 81.00 83 HIS A O 1
ATOM 691 N N . LEU A 1 84 ? -19.820 2.491 21.954 1.00 79.88 84 LEU A N 1
ATOM 692 C CA . LEU A 1 84 ? -19.301 3.820 21.606 1.00 79.88 84 LEU A CA 1
ATOM 693 C C . LEU A 1 84 ? -20.421 4.872 21.526 1.00 79.88 84 LEU A C 1
ATOM 695 O O . LEU A 1 84 ? -20.180 6.029 21.861 1.00 79.88 84 LEU A O 1
ATOM 699 N N . GLY A 1 85 ? -21.629 4.468 21.114 1.00 75.38 85 GLY A N 1
ATOM 700 C CA . GLY A 1 85 ? -22.814 5.336 21.048 1.00 75.38 85 GLY A CA 1
ATOM 701 C C . GLY A 1 85 ? -23.584 5.441 22.369 1.00 75.38 85 GLY A C 1
ATOM 702 O O . GLY A 1 85 ? -24.149 6.482 22.677 1.00 75.38 85 GLY A O 1
ATOM 703 N N . LYS A 1 86 ? -23.525 4.401 23.212 1.00 72.88 86 LYS A N 1
ATOM 704 C CA . LYS A 1 86 ? -24.343 4.276 24.435 1.00 72.88 86 LYS A CA 1
ATOM 705 C C . LYS A 1 86 ? -23.896 5.146 25.614 1.00 72.88 86 LYS A C 1
ATOM 707 O O . LYS A 1 86 ? -24.602 5.254 26.617 1.00 72.88 86 LYS A O 1
ATOM 712 N N . SER A 1 87 ? -22.711 5.759 25.559 1.00 64.94 87 SER A N 1
ATOM 713 C CA . SER A 1 87 ? -22.287 6.683 26.612 1.00 64.94 87 SER A CA 1
ATOM 714 C C . SER A 1 87 ? -23.073 7.988 26.487 1.00 64.94 87 SER A C 1
ATOM 716 O O . SER A 1 87 ? -22.722 8.828 25.663 1.00 64.94 87 SER A O 1
ATOM 718 N N . GLY A 1 88 ? -24.118 8.139 27.307 1.00 61.44 88 GLY A N 1
ATOM 719 C CA . GLY A 1 88 ? -24.995 9.309 27.331 1.00 61.44 88 GLY A CA 1
ATOM 720 C C . GLY A 1 88 ? -24.261 10.648 27.182 1.00 61.44 88 GLY A C 1
ATOM 721 O O . GLY A 1 88 ? -23.161 10.843 27.715 1.00 61.44 88 GLY A O 1
ATOM 722 N N . SER A 1 89 ? -24.895 11.546 26.424 1.00 58.56 89 SER A N 1
ATOM 723 C CA . SER A 1 89 ? -24.452 12.912 26.129 1.00 58.56 89 SER A CA 1
ATOM 724 C C . SER A 1 89 ? -23.814 13.578 27.358 1.00 58.56 89 SER A C 1
ATOM 726 O O . SER A 1 89 ? -24.483 13.814 28.360 1.00 58.56 89 SER A O 1
ATOM 728 N N . GLY A 1 90 ? -22.499 13.835 27.305 1.00 60.72 90 GLY A N 1
ATOM 729 C CA . GLY A 1 90 ? -21.784 14.613 28.330 1.00 60.72 90 GLY A CA 1
ATOM 730 C C . GLY A 1 90 ? -20.538 13.971 28.953 1.00 60.72 90 GLY A C 1
ATOM 731 O O . GLY A 1 90 ? -19.823 14.639 29.702 1.00 60.72 90 GLY A O 1
ATOM 732 N N . ARG A 1 91 ? -20.198 12.708 28.656 1.00 60.09 91 ARG A N 1
ATOM 733 C CA . ARG A 1 91 ? -18.951 12.111 29.177 1.00 60.09 91 ARG A CA 1
ATOM 734 C C . ARG A 1 91 ? -17.712 12.593 28.409 1.00 60.09 91 ARG A C 1
ATOM 736 O O . ARG A 1 91 ? -17.352 12.064 27.366 1.00 60.09 91 ARG A O 1
ATOM 743 N N . VAL A 1 92 ? -16.982 13.525 29.027 1.00 58.25 92 VAL A N 1
ATOM 744 C CA . VAL A 1 92 ? -15.710 14.136 28.567 1.00 58.25 92 VAL A CA 1
ATOM 745 C C . VAL A 1 92 ? -14.563 13.125 28.347 1.00 58.25 92 VAL A C 1
ATOM 747 O O . VAL A 1 92 ? -13.547 13.444 27.736 1.00 58.25 92 VAL A O 1
ATOM 750 N N . ARG A 1 93 ? -14.708 11.870 28.793 1.00 69.00 93 ARG A N 1
ATOM 751 C CA . ARG A 1 93 ? -13.713 10.799 28.597 1.00 69.00 93 ARG A CA 1
ATOM 752 C C . ARG A 1 93 ? -14.013 9.928 27.369 1.00 69.00 93 ARG A C 1
ATOM 754 O O . ARG A 1 93 ? -13.936 8.705 27.461 1.00 69.00 93 ARG A O 1
ATOM 761 N N . GLN A 1 94 ? -14.359 10.533 26.233 1.00 69.50 94 GLN A N 1
ATOM 762 C CA . GLN A 1 94 ? -14.420 9.794 24.969 1.00 69.50 94 GLN A CA 1
ATOM 763 C C . GLN A 1 94 ? -13.033 9.251 24.602 1.00 69.50 94 GLN A C 1
ATOM 765 O O . GLN A 1 94 ? -12.005 9.898 24.830 1.00 69.50 94 GLN A O 1
ATOM 770 N N . THR A 1 95 ? -12.984 8.046 24.029 1.00 75.75 95 THR A N 1
ATOM 771 C CA . THR A 1 95 ? -11.730 7.507 23.497 1.00 75.75 95 THR A CA 1
ATOM 772 C C . THR A 1 95 ? -11.218 8.383 22.373 1.00 75.75 95 THR A C 1
ATOM 774 O O . THR A 1 95 ? -11.903 8.589 21.373 1.00 75.75 95 THR A O 1
ATOM 777 N N . GLN A 1 96 ? -9.990 8.865 22.523 1.00 81.12 96 GLN A N 1
ATOM 778 C CA . GLN A 1 96 ? -9.363 9.724 21.531 1.00 81.12 96 GLN A CA 1
ATOM 779 C C . GLN A 1 96 ? -9.103 8.965 20.226 1.00 81.12 96 GLN A C 1
ATOM 781 O O . GLN A 1 96 ? -8.655 7.813 20.220 1.00 81.12 96 GLN A O 1
ATOM 786 N N . VAL A 1 97 ? -9.345 9.642 19.103 1.00 82.56 97 VAL A N 1
ATOM 787 C CA . VAL A 1 97 ? -9.016 9.127 17.772 1.00 82.56 97 VAL A CA 1
ATOM 788 C C . VAL A 1 97 ? -7.498 9.047 17.631 1.00 82.56 97 VAL A C 1
ATOM 790 O O . VAL A 1 97 ? -6.798 10.054 17.694 1.00 82.56 97 VAL A O 1
ATOM 793 N N . ASN A 1 98 ? -6.974 7.840 17.412 1.00 83.38 98 ASN A N 1
ATOM 794 C CA . ASN A 1 98 ? -5.539 7.647 17.239 1.00 83.38 98 ASN A CA 1
ATOM 795 C C . ASN A 1 98 ? -5.090 8.067 15.829 1.00 83.38 98 ASN A C 1
ATOM 797 O O . ASN A 1 98 ? -5.397 7.399 14.836 1.00 83.38 98 ASN A O 1
ATOM 801 N N . GLU A 1 99 ? -4.283 9.125 15.743 1.00 86.38 99 GLU A N 1
ATOM 802 C CA . GLU A 1 99 ? -3.740 9.632 14.479 1.00 86.38 99 GLU A CA 1
ATOM 803 C C . GLU A 1 99 ? -2.870 8.624 13.721 1.00 86.38 99 GLU A C 1
ATOM 805 O O . GLU A 1 99 ? -2.764 8.692 12.497 1.00 86.38 99 GLU A O 1
ATOM 810 N N . ALA A 1 100 ? -2.268 7.659 14.420 1.00 84.69 100 ALA A N 1
ATOM 811 C CA . ALA A 1 100 ? -1.430 6.635 13.803 1.00 84.69 100 ALA A CA 1
ATOM 812 C C . ALA A 1 100 ? -2.209 5.720 12.844 1.00 84.69 100 ALA A C 1
ATOM 814 O O . ALA A 1 100 ? -1.599 5.083 11.983 1.00 84.69 100 ALA A O 1
ATOM 815 N N . THR A 1 101 ? -3.536 5.667 12.986 1.00 84.62 101 THR A N 1
ATOM 816 C CA . THR A 1 101 ? -4.432 4.858 12.145 1.00 84.62 101 THR A CA 1
ATOM 817 C C . THR A 1 101 ? -5.023 5.619 10.963 1.00 84.62 101 THR A C 1
ATOM 819 O O . THR A 1 101 ? -5.682 5.014 10.120 1.00 84.62 101 THR A O 1
ATOM 822 N N . LYS A 1 102 ? -4.734 6.924 10.840 1.00 86.56 102 LYS A N 1
ATOM 823 C CA . LYS A 1 102 ? -5.093 7.707 9.652 1.00 86.56 102 LYS A CA 1
ATOM 824 C C . LYS A 1 102 ? -4.431 7.084 8.418 1.00 86.56 102 LYS A C 1
ATOM 826 O O . LYS A 1 102 ? -3.245 6.733 8.443 1.00 86.56 102 LYS A O 1
ATOM 831 N N . ALA A 1 103 ? -5.193 6.953 7.334 1.00 86.19 103 ALA A N 1
ATOM 832 C CA . ALA A 1 103 ? -4.676 6.439 6.073 1.00 86.19 103 ALA A CA 1
ATOM 833 C C . ALA A 1 103 ? -3.524 7.329 5.582 1.00 86.19 103 ALA A C 1
ATOM 835 O O . ALA A 1 103 ? -3.629 8.555 5.549 1.00 86.19 103 ALA A O 1
ATOM 836 N N . ARG A 1 104 ? -2.396 6.710 5.224 1.00 88.44 104 ARG A N 1
ATOM 837 C CA . ARG A 1 104 ? -1.223 7.417 4.700 1.00 88.44 104 ARG A CA 1
ATOM 838 C C . ARG A 1 104 ? -1.004 7.041 3.250 1.00 88.44 104 ARG A C 1
ATOM 840 O O . ARG A 1 104 ? -1.093 5.875 2.877 1.00 88.44 104 ARG A O 1
ATOM 847 N N . ILE A 1 105 ? -0.640 8.043 2.468 1.00 90.94 105 ILE A N 1
ATOM 848 C CA . ILE A 1 105 ? -0.297 7.907 1.059 1.00 90.94 105 ILE A CA 1
ATOM 849 C C . ILE A 1 105 ? 0.999 7.083 0.925 1.00 90.94 105 ILE A C 1
ATOM 851 O O . ILE A 1 105 ? 1.933 7.229 1.721 1.00 90.94 105 ILE A O 1
ATOM 855 N N . SER A 1 106 ? 1.057 6.191 -0.070 1.00 94.00 106 SER A N 1
ATOM 856 C CA . SER A 1 106 ? 2.265 5.414 -0.373 1.00 94.00 106 SER A CA 1
ATOM 857 C C . SER A 1 106 ? 3.387 6.329 -0.879 1.00 94.00 106 SER A C 1
ATOM 859 O O . SER A 1 106 ? 3.141 7.396 -1.433 1.00 94.00 106 SER A O 1
ATOM 861 N N . LYS A 1 107 ? 4.653 5.918 -0.741 1.00 93.50 107 LYS A N 1
ATOM 862 C CA . LYS A 1 107 ? 5.786 6.741 -1.215 1.00 93.50 107 LYS A CA 1
ATOM 863 C C . LYS A 1 107 ? 5.722 7.024 -2.722 1.00 93.50 107 LYS A C 1
ATOM 865 O O . LYS A 1 107 ? 6.165 8.078 -3.165 1.00 93.50 107 LYS A O 1
ATOM 870 N N . THR A 1 108 ? 5.195 6.087 -3.508 1.00 94.31 108 THR A N 1
ATOM 871 C CA . THR A 1 108 ? 5.028 6.237 -4.960 1.00 94.31 108 THR A CA 1
ATOM 872 C C . THR A 1 108 ? 3.932 7.242 -5.288 1.00 94.31 108 THR A C 1
ATOM 874 O O . THR A 1 108 ? 4.158 8.144 -6.094 1.00 94.31 108 THR A O 1
ATOM 877 N N . LEU A 1 109 ? 2.787 7.154 -4.608 1.00 93.19 109 LEU A N 1
ATOM 878 C CA . LEU A 1 109 ? 1.696 8.104 -4.789 1.00 93.19 109 LEU A CA 1
ATOM 879 C C . LEU A 1 109 ? 2.094 9.502 -4.297 1.00 93.19 109 LEU A C 1
ATOM 881 O O . LEU A 1 109 ? 1.846 10.475 -4.994 1.00 93.19 109 LEU A O 1
ATOM 885 N N . GLN A 1 110 ? 2.827 9.609 -3.186 1.00 92.56 110 GLN A N 1
ATOM 886 C CA . GLN A 1 110 ? 3.353 10.887 -2.696 1.00 92.56 110 GLN A CA 1
ATOM 887 C C . GLN A 1 110 ? 4.260 11.564 -3.733 1.00 92.56 110 GLN A C 1
ATOM 889 O O . GLN A 1 110 ? 4.099 12.749 -4.004 1.00 92.56 110 GLN A O 1
ATOM 894 N N . ARG A 1 111 ? 5.176 10.809 -4.357 1.00 91.94 111 ARG A N 1
ATOM 895 C CA . ARG A 1 111 ? 6.042 11.327 -5.432 1.00 91.94 111 ARG A CA 1
ATOM 896 C C . ARG A 1 111 ? 5.245 11.741 -6.668 1.00 91.94 111 ARG A C 1
ATOM 898 O O . ARG A 1 111 ? 5.592 12.725 -7.308 1.00 91.94 111 ARG A O 1
ATOM 905 N N . THR A 1 112 ? 4.199 10.993 -7.008 1.00 91.19 112 THR A N 1
ATOM 906 C CA . THR A 1 112 ? 3.350 11.285 -8.172 1.00 91.19 112 THR A CA 1
ATOM 907 C C . THR A 1 112 ? 2.536 12.558 -7.948 1.00 91.19 112 THR A C 1
ATOM 909 O O . THR A 1 112 ? 2.572 13.447 -8.792 1.00 91.19 112 THR A O 1
ATOM 912 N N . LEU A 1 113 ? 1.910 12.699 -6.776 1.00 90.19 113 LEU A N 1
ATOM 913 C CA . LEU A 1 113 ? 1.176 13.904 -6.382 1.00 90.19 113 LEU A CA 1
ATOM 914 C C . LEU A 1 113 ? 2.089 15.134 -6.319 1.00 90.19 113 LEU A C 1
ATOM 916 O O . LEU A 1 113 ? 1.717 16.198 -6.799 1.00 90.19 113 LEU A O 1
ATOM 920 N N . GLN A 1 114 ? 3.314 14.986 -5.801 1.00 88.31 114 GLN A N 1
ATOM 921 C CA . GLN A 1 114 ? 4.309 16.063 -5.816 1.00 88.31 114 GLN A CA 1
ATOM 922 C C . GLN A 1 114 ? 4.668 16.483 -7.246 1.00 88.31 114 GLN A C 1
ATOM 924 O O . GLN A 1 114 ? 4.645 17.671 -7.552 1.00 88.31 114 GLN A O 1
ATOM 929 N N . LYS A 1 115 ? 4.935 15.530 -8.148 1.00 84.69 115 LYS A N 1
ATOM 930 C CA . LYS A 1 115 ? 5.205 15.837 -9.561 1.00 84.69 115 LYS A CA 1
ATOM 931 C C . LYS A 1 115 ? 4.020 16.531 -10.233 1.00 84.69 115 LYS A C 1
ATOM 933 O O . LYS A 1 115 ? 4.225 17.534 -10.901 1.00 84.69 115 LYS A O 1
ATOM 938 N N . GLN A 1 116 ? 2.796 16.051 -10.019 1.00 79.25 116 GLN A N 1
ATOM 939 C CA . GLN A 1 116 ? 1.591 16.692 -10.552 1.00 79.25 116 GLN A CA 1
ATOM 940 C C . GLN A 1 116 ? 1.422 18.118 -10.015 1.00 79.25 116 GLN A C 1
ATOM 942 O O . GLN A 1 116 ? 1.159 19.023 -10.798 1.00 79.25 116 GLN A O 1
ATOM 947 N N . SER A 1 117 ? 1.669 18.354 -8.722 1.00 74.56 117 SER A N 1
ATOM 948 C CA . SER A 1 117 ? 1.623 19.709 -8.152 1.00 74.56 117 SER A CA 1
ATOM 949 C C . SER A 1 117 ? 2.689 20.651 -8.719 1.00 74.56 117 SER A C 1
ATOM 951 O O . SER A 1 117 ? 2.444 21.845 -8.813 1.00 74.56 117 SER A O 1
ATOM 953 N N . VAL A 1 118 ? 3.849 20.138 -9.141 1.00 69.81 118 VAL A N 1
ATOM 954 C CA . VAL A 1 118 ? 4.912 20.946 -9.766 1.00 69.81 118 VAL A CA 1
ATOM 955 C C . VAL A 1 118 ? 4.621 21.219 -11.245 1.00 69.81 118 VAL A C 1
ATOM 957 O O . VAL A 1 118 ? 4.971 22.280 -11.745 1.00 69.81 118 VAL A O 1
ATOM 960 N N . VAL A 1 119 ? 3.967 20.286 -11.941 1.00 65.19 119 VAL A N 1
ATOM 961 C CA . VAL A 1 119 ? 3.643 20.415 -13.372 1.00 65.19 119 VAL A CA 1
ATOM 962 C C . VAL A 1 119 ? 2.369 21.240 -13.606 1.00 65.19 119 VAL A C 1
ATOM 964 O O . VAL A 1 119 ? 2.294 21.957 -14.596 1.00 65.19 119 VAL A O 1
ATOM 967 N N . TYR A 1 120 ? 1.385 21.171 -12.702 1.00 58.44 120 TYR A N 1
ATOM 968 C CA . TYR A 1 120 ? 0.076 21.834 -12.841 1.00 58.44 120 TYR A CA 1
ATOM 969 C C . TYR A 1 120 ? -0.205 22.927 -11.796 1.00 58.44 120 TYR A C 1
ATOM 971 O O . TYR A 1 120 ? -1.218 23.620 -11.886 1.00 58.44 120 TYR A O 1
ATOM 979 N N . GLY A 1 121 ? 0.666 23.104 -10.799 1.00 52.94 121 GLY A N 1
ATOM 980 C CA . GLY A 1 121 ? 0.531 24.152 -9.788 1.00 52.94 121 GLY A CA 1
ATOM 981 C C . GLY A 1 121 ? 0.946 25.506 -10.344 1.00 52.94 121 GLY A C 1
ATOM 982 O O . GLY A 1 121 ? 2.111 25.889 -10.255 1.00 52.94 121 GLY A O 1
ATOM 983 N N . GLY A 1 122 ? -0.018 26.226 -10.916 1.00 61.84 122 GLY A N 1
ATOM 984 C CA . GLY A 1 122 ? 0.151 27.582 -11.420 1.00 61.84 122 GLY A CA 1
ATOM 985 C C . GLY A 1 122 ? 0.782 28.518 -10.388 1.00 61.84 122 GLY A C 1
ATOM 986 O O . GLY A 1 122 ? 0.132 28.969 -9.449 1.00 61.84 122 GLY A O 1
ATOM 987 N N . LYS A 1 123 ? 2.046 28.876 -10.620 1.00 49.75 123 LYS A N 1
ATOM 988 C CA . LYS A 1 123 ? 2.560 30.202 -10.279 1.00 49.75 123 LYS A CA 1
ATOM 989 C C . LYS A 1 123 ? 2.443 31.058 -11.528 1.00 49.75 123 LYS A C 1
ATOM 991 O O . LYS A 1 123 ? 3.357 31.157 -12.339 1.00 49.75 123 LYS A O 1
ATOM 996 N N . SER A 1 124 ? 1.269 31.646 -11.689 1.00 58.00 124 SER A N 1
ATOM 997 C CA . SER A 1 124 ? 1.034 32.765 -12.586 1.00 58.00 124 SER A CA 1
ATOM 998 C C . SER A 1 124 ? 1.695 34.016 -12.005 1.00 58.00 124 SER A C 1
ATOM 1000 O O . SER A 1 124 ? 1.009 34.848 -11.433 1.00 58.00 124 SER A O 1
ATOM 1002 N N . THR A 1 125 ? 3.013 34.148 -12.113 1.00 49.06 125 THR A N 1
ATOM 1003 C CA . THR A 1 125 ? 3.679 35.455 -12.197 1.00 49.06 125 THR A CA 1
ATOM 1004 C C . THR A 1 125 ? 5.074 35.255 -12.772 1.00 49.06 125 THR A C 1
ATOM 1006 O O . THR A 1 125 ? 5.934 34.574 -12.224 1.00 49.06 125 THR A O 1
ATOM 1009 N N . ILE A 1 126 ? 5.260 35.850 -13.939 1.00 58.59 126 ILE A N 1
ATOM 1010 C CA . ILE A 1 126 ? 6.511 36.013 -14.669 1.00 58.59 126 ILE A CA 1
ATOM 1011 C C . ILE A 1 126 ? 7.654 36.398 -13.713 1.00 58.59 126 ILE A C 1
ATOM 1013 O O . ILE A 1 126 ? 7.582 37.463 -13.104 1.00 58.59 126 ILE A O 1
ATOM 1017 N N . ARG A 1 127 ? 8.698 35.559 -13.626 1.00 52.47 127 ARG A N 1
ATOM 1018 C CA . ARG A 1 127 ? 10.138 35.901 -13.504 1.00 52.47 127 ARG A CA 1
ATOM 1019 C C . ARG A 1 127 ? 10.917 34.673 -13.029 1.00 52.47 127 ARG A C 1
ATOM 1021 O O . ARG A 1 127 ? 10.921 34.364 -11.849 1.00 52.47 127 ARG A O 1
ATOM 1028 N N . ASP A 1 128 ? 11.507 33.943 -13.974 1.00 47.22 128 ASP A N 1
ATOM 1029 C CA . ASP A 1 128 ? 12.953 33.667 -13.981 1.00 47.22 128 ASP A CA 1
ATOM 1030 C C . ASP A 1 128 ? 13.312 32.664 -15.090 1.00 47.22 128 ASP A C 1
ATOM 1032 O O . ASP A 1 128 ? 13.118 31.454 -15.002 1.00 47.22 128 ASP A O 1
ATOM 1036 N N . ARG A 1 129 ? 13.793 33.247 -16.194 1.00 55.84 129 ARG A N 1
ATOM 1037 C CA . ARG A 1 129 ? 14.750 32.722 -17.184 1.00 55.84 129 ARG A CA 1
ATOM 1038 C C . ARG A 1 129 ? 14.969 31.196 -17.216 1.00 55.84 129 ARG A C 1
ATOM 1040 O O . ARG A 1 129 ? 16.051 30.712 -16.905 1.00 55.84 129 ARG A O 1
ATOM 1047 N N . SER A 1 130 ? 13.992 30.448 -17.720 1.00 50.59 130 SER A N 1
ATOM 1048 C CA . SER A 1 130 ? 14.216 29.088 -18.246 1.00 50.59 130 SER A CA 1
ATOM 1049 C C . SER A 1 130 ? 13.468 28.876 -19.565 1.00 50.59 130 SER A C 1
ATOM 1051 O O . SER A 1 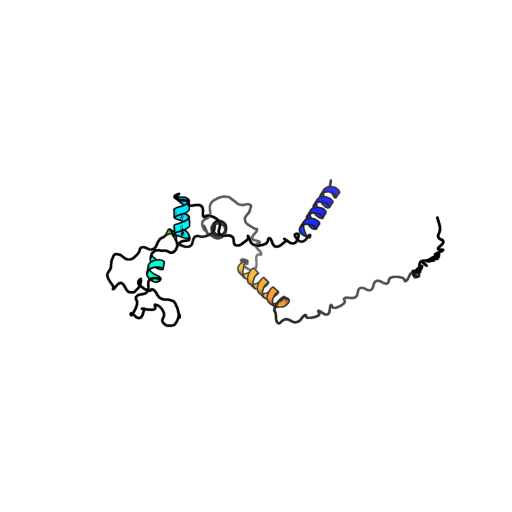130 ? 12.724 27.927 -19.787 1.00 50.59 130 SER A O 1
ATOM 1053 N N . SER A 1 131 ? 13.688 29.820 -20.474 1.00 61.41 131 SER A N 1
ATOM 1054 C CA . SER A 1 131 ? 13.447 29.692 -21.906 1.00 61.41 131 SER A CA 1
ATOM 1055 C C . SER A 1 131 ? 14.346 28.590 -22.486 1.00 61.41 131 SER A C 1
ATOM 1057 O O . SER A 1 131 ? 15.556 28.783 -22.583 1.00 61.41 131 SER A O 1
ATOM 1059 N N . GLY A 1 132 ? 13.762 27.442 -22.848 1.00 58.59 132 GLY A N 1
ATOM 1060 C CA . GLY A 1 132 ? 14.454 26.375 -23.588 1.00 58.59 132 GLY A CA 1
ATOM 1061 C C . GLY A 1 132 ? 13.777 24.996 -23.592 1.00 58.59 132 GLY A C 1
ATOM 1062 O O . GLY A 1 132 ? 14.016 24.222 -24.510 1.00 58.59 132 GLY A O 1
ATOM 1063 N N . THR A 1 133 ? 12.919 24.675 -22.615 1.00 62.62 133 THR A N 1
ATOM 1064 C CA . THR A 1 133 ? 12.265 23.346 -22.517 1.00 62.62 133 THR A CA 1
ATOM 1065 C C . THR A 1 133 ? 10.735 23.383 -22.442 1.00 62.62 133 THR A C 1
ATOM 1067 O O . THR A 1 133 ? 10.101 22.329 -22.428 1.00 62.62 133 THR A O 1
ATOM 1070 N N . ALA A 1 134 ? 10.121 24.570 -22.424 1.00 58.56 134 ALA A N 1
ATOM 1071 C CA . ALA A 1 134 ? 8.673 24.716 -22.558 1.00 58.56 134 ALA A CA 1
ATOM 1072 C C . ALA A 1 134 ? 8.281 24.583 -24.041 1.00 58.56 134 ALA A C 1
ATOM 1074 O O . ALA A 1 134 ? 8.858 25.246 -24.901 1.00 58.56 134 ALA A O 1
ATOM 1075 N N . SER A 1 135 ? 7.340 23.687 -24.336 1.00 49.28 135 SER A N 1
ATOM 1076 C CA . SER A 1 135 ? 6.946 23.272 -25.687 1.00 49.28 135 SER A CA 1
ATOM 1077 C C . SER A 1 135 ? 6.428 24.417 -26.570 1.00 49.28 135 SER A C 1
ATOM 1079 O O . SER A 1 135 ? 5.766 25.339 -26.097 1.00 49.28 135 SER A O 1
ATOM 1081 N N . SER A 1 136 ? 6.716 24.323 -27.873 1.00 50.91 136 SER A N 1
ATOM 1082 C CA . SER A 1 136 ? 6.406 25.309 -28.914 1.00 50.91 136 SER A CA 1
ATOM 1083 C C . SER A 1 136 ? 4.902 25.552 -29.083 1.00 50.91 136 SER A C 1
ATOM 1085 O O . SER A 1 136 ? 4.172 24.669 -29.532 1.00 50.91 136 SER A O 1
ATOM 1087 N N . VAL A 1 137 ? 4.456 26.773 -28.788 1.00 54.62 137 VAL A N 1
ATOM 1088 C CA . VAL A 1 137 ? 3.140 27.299 -29.178 1.00 54.62 137 VAL A CA 1
ATOM 1089 C C . VAL A 1 137 ? 3.263 27.846 -30.603 1.00 54.62 137 VAL A C 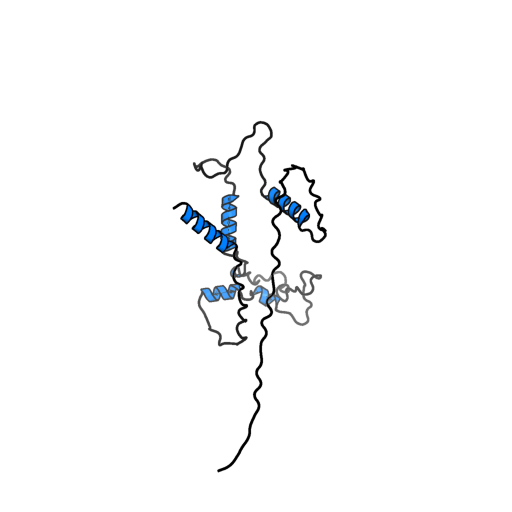1
ATOM 1091 O O . VAL A 1 137 ? 3.992 28.811 -30.824 1.00 54.62 137 VAL A O 1
ATOM 1094 N N . ALA A 1 138 ? 2.598 27.222 -31.579 1.00 50.12 138 ALA A N 1
ATOM 1095 C CA . ALA A 1 138 ? 2.574 27.704 -32.961 1.00 50.12 138 ALA A CA 1
ATOM 1096 C C . ALA A 1 138 ? 1.418 28.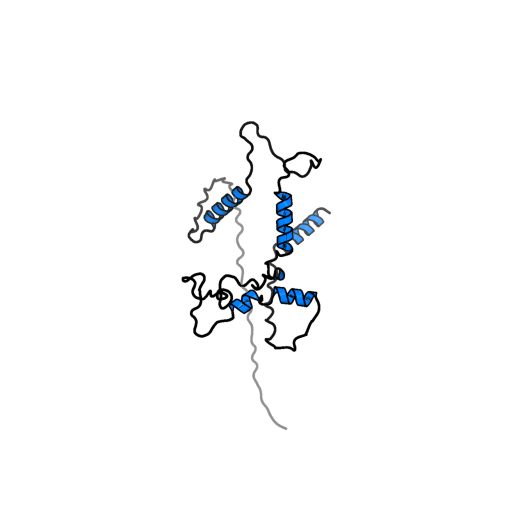701 -33.153 1.00 50.12 138 ALA A C 1
ATOM 1098 O O . ALA A 1 138 ? 0.251 28.344 -33.018 1.00 50.12 138 ALA A O 1
ATOM 1099 N N . PHE A 1 139 ? 1.753 29.958 -33.453 1.00 44.28 139 PHE A N 1
ATOM 1100 C CA . PHE A 1 139 ? 0.799 31.023 -33.768 1.00 44.28 139 PHE A CA 1
ATOM 1101 C C . PHE A 1 139 ? 0.384 30.943 -35.244 1.00 44.28 139 PHE A C 1
ATOM 1103 O O . PHE A 1 139 ? 1.161 31.307 -36.125 1.00 44.28 139 PHE A O 1
ATOM 1110 N N . THR A 1 140 ? -0.842 30.506 -35.530 1.00 53.22 140 THR A N 1
ATOM 1111 C CA . THR A 1 140 ? -1.475 30.691 -36.846 1.00 53.22 140 THR A CA 1
ATOM 1112 C C . THR A 1 140 ? -2.395 31.918 -36.797 1.00 53.22 140 THR A C 1
ATOM 1114 O O . THR A 1 140 ? -3.265 31.971 -35.929 1.00 53.22 140 THR A O 1
ATOM 1117 N N . PRO A 1 141 ? -2.243 32.917 -37.683 1.00 56.25 141 PRO A N 1
ATOM 1118 C CA . PRO A 1 141 ? -2.776 34.265 -37.453 1.00 56.25 141 PRO A CA 1
ATOM 1119 C C . PRO A 1 141 ? -4.296 34.463 -37.634 1.00 56.25 141 PRO A C 1
ATOM 1121 O O . PRO A 1 141 ? -4.733 35.606 -37.553 1.00 56.25 141 PRO A O 1
ATOM 1124 N N . LEU A 1 142 ? -5.118 33.424 -37.859 1.00 55.44 142 LEU A N 1
ATOM 1125 C CA . LEU A 1 142 ? -6.549 33.627 -38.171 1.00 55.44 142 LEU A CA 1
ATOM 1126 C C . LEU A 1 142 ? -7.574 32.764 -37.413 1.00 55.44 142 LEU A C 1
ATOM 1128 O O . LEU A 1 142 ? -8.771 32.913 -37.635 1.00 55.44 142 LEU A O 1
ATOM 1132 N N . GLN A 1 143 ? -7.164 31.904 -36.483 1.00 58.09 143 GLN A N 1
ATOM 1133 C CA . GLN A 1 143 ? -8.110 31.198 -35.612 1.00 58.09 143 GLN A CA 1
ATOM 1134 C C . GLN A 1 143 ? -7.413 30.911 -34.280 1.00 58.09 143 GLN A C 1
ATOM 1136 O O . GLN A 1 143 ? -6.254 30.509 -34.277 1.00 58.09 143 GLN A O 1
ATOM 1141 N N . GLY A 1 144 ? -8.071 31.262 -33.171 1.00 56.38 144 GLY A N 1
ATOM 1142 C CA . GLY A 1 144 ? -7.461 31.487 -31.855 1.00 56.38 144 GLY A CA 1
ATOM 1143 C C . GLY A 1 144 ? -6.670 30.322 -31.247 1.00 56.38 144 GLY A C 1
ATOM 1144 O O . GLY A 1 144 ? -6.684 29.204 -31.745 1.00 56.38 144 GLY A O 1
ATOM 1145 N N . LEU A 1 145 ? -5.986 30.623 -30.134 1.00 61.41 145 LEU A N 1
ATOM 1146 C CA . LEU A 1 145 ? -5.195 29.689 -29.325 1.00 61.41 145 LEU A CA 1
ATOM 1147 C C . LEU A 1 145 ? -5.956 28.378 -29.075 1.00 61.41 145 LEU A C 1
ATOM 1149 O O . LEU A 1 145 ? -6.808 28.308 -28.187 1.00 61.41 145 LEU A O 1
ATOM 1153 N N . GLU A 1 146 ? -5.629 27.326 -29.822 1.00 57.06 146 GLU A N 1
ATOM 1154 C CA . GLU A 1 146 ? -6.135 25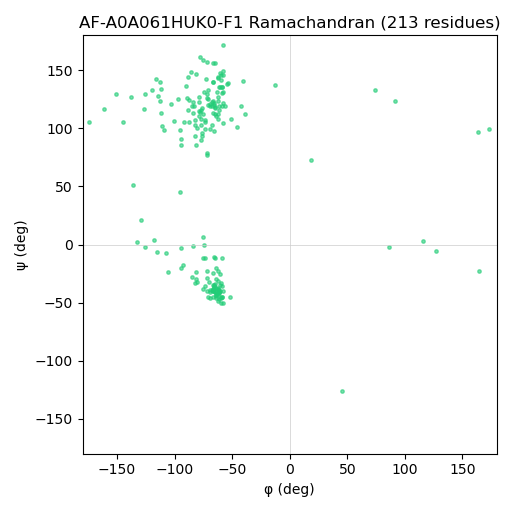.993 -29.523 1.00 57.06 146 GLU A CA 1
ATOM 1155 C C . GLU A 1 146 ? -5.353 25.443 -28.325 1.00 57.06 146 GLU A C 1
ATOM 1157 O O . GLU A 1 146 ? -4.260 24.886 -28.435 1.00 57.06 146 GLU A O 1
ATOM 1162 N N . ILE A 1 147 ? -5.914 25.652 -27.134 1.00 61.31 147 ILE A N 1
ATOM 1163 C CA . ILE A 1 147 ? -5.475 24.980 -25.916 1.00 61.31 147 ILE A CA 1
ATOM 1164 C C . ILE A 1 147 ? -5.843 23.506 -26.087 1.00 61.31 147 ILE A C 1
ATOM 1166 O O . ILE A 1 147 ? -7.004 23.124 -25.928 1.00 61.31 147 ILE A O 1
ATOM 1170 N N . VAL A 1 148 ? -4.860 22.660 -26.401 1.00 56.94 148 VAL A N 1
ATOM 1171 C CA . VAL A 1 148 ? -5.047 21.208 -26.342 1.00 56.94 148 VAL A CA 1
ATOM 1172 C C . VAL A 1 148 ? -5.273 20.840 -24.880 1.00 56.94 148 VAL A C 1
ATOM 1174 O O . VAL A 1 148 ? -4.335 20.710 -24.097 1.00 56.94 148 VAL A O 1
ATOM 1177 N N . ASN A 1 149 ? -6.543 20.697 -24.503 1.00 54.50 149 ASN A N 1
ATOM 1178 C CA . ASN A 1 149 ? -6.930 20.117 -23.231 1.00 54.50 149 ASN A CA 1
ATOM 1179 C C . ASN A 1 149 ? -6.529 18.627 -23.261 1.00 54.50 149 ASN A C 1
ATOM 1181 O O . ASN A 1 149 ? -7.109 17.869 -24.042 1.00 54.50 149 ASN A O 1
ATOM 1185 N N . PRO A 1 150 ? -5.565 18.165 -22.447 1.00 63.16 150 PRO A N 1
ATOM 1186 C CA . PRO A 1 150 ? -5.133 16.767 -22.471 1.00 63.16 150 PRO A CA 1
ATOM 1187 C C . PRO A 1 150 ? -6.264 15.795 -22.097 1.00 63.16 150 PRO A C 1
ATOM 1189 O O . PRO A 1 150 ? -6.263 14.658 -22.558 1.00 63.16 150 PRO A O 1
ATOM 1192 N N . GLN A 1 151 ? -7.292 16.250 -21.371 1.00 60.62 151 GLN A N 1
ATOM 1193 C CA . GLN A 1 151 ? -8.498 15.454 -21.113 1.00 60.62 151 GLN A CA 1
ATOM 1194 C C . GLN A 1 151 ? -9.390 15.299 -22.359 1.00 60.62 151 GLN A C 1
ATOM 1196 O O . GLN A 1 151 ? -10.159 14.345 -22.461 1.00 60.62 151 GLN A O 1
ATOM 1201 N N . ALA A 1 152 ? -9.295 16.202 -23.341 1.00 60.47 152 ALA A N 1
ATOM 1202 C CA . ALA A 1 152 ? -9.991 16.045 -24.619 1.00 60.47 152 ALA A CA 1
ATOM 1203 C C . ALA A 1 152 ? -9.356 14.940 -25.481 1.00 60.47 152 ALA A C 1
ATOM 1205 O O . ALA A 1 152 ? -10.062 14.280 -26.246 1.00 60.47 152 ALA A O 1
ATOM 1206 N N . ALA A 1 153 ? -8.050 14.687 -25.328 1.00 62.38 153 ALA A N 1
ATOM 1207 C CA . ALA A 1 153 ? -7.389 13.555 -25.972 1.00 62.38 153 ALA A CA 1
ATOM 1208 C C . ALA A 1 153 ? -7.876 12.212 -25.395 1.00 62.38 153 ALA A C 1
ATOM 1210 O O . ALA A 1 153 ? -8.126 11.282 -26.158 1.00 62.38 153 ALA A O 1
ATOM 1211 N N . GLU A 1 154 ? -8.105 12.125 -24.080 1.00 67.38 154 GLU A N 1
ATOM 1212 C CA . GLU A 1 154 ? -8.656 10.920 -23.439 1.00 67.38 154 GLU A CA 1
ATOM 1213 C C . GLU A 1 154 ? -10.067 10.583 -23.944 1.00 67.38 154 GLU A C 1
ATOM 1215 O O . GLU A 1 154 ? -10.354 9.416 -24.207 1.00 67.38 154 GLU A O 1
ATOM 1220 N N . LYS A 1 155 ? -10.924 11.591 -24.171 1.00 74.38 155 LYS A N 1
ATOM 1221 C CA . LYS A 1 155 ? -12.263 11.386 -24.757 1.00 74.38 155 LYS A CA 1
ATOM 1222 C C . LYS A 1 155 ? -12.196 10.843 -26.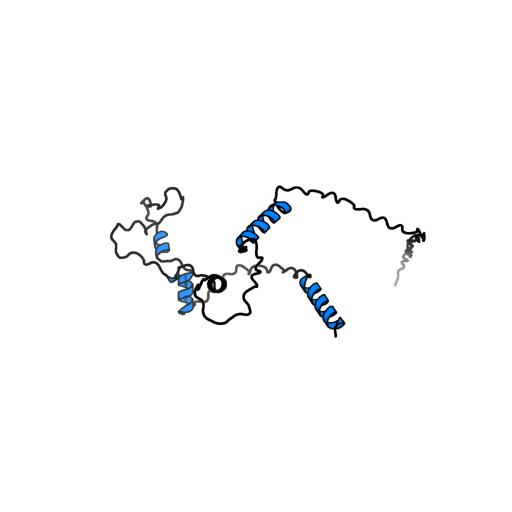186 1.00 74.38 155 LYS A C 1
ATOM 1224 O O . LYS A 1 155 ? -12.855 9.853 -26.481 1.00 74.38 155 LYS A O 1
ATOM 1229 N N . LYS A 1 156 ? -11.336 11.412 -27.042 1.00 74.56 156 LYS A N 1
ATOM 1230 C CA . LYS A 1 156 ? -11.133 10.919 -28.419 1.00 74.56 156 LYS A CA 1
ATOM 1231 C C . LYS A 1 156 ? -10.610 9.478 -28.449 1.00 74.56 156 LYS A C 1
ATOM 1233 O O . LYS A 1 156 ? -11.038 8.682 -29.281 1.00 74.56 156 LYS A O 1
ATOM 1238 N N . VAL A 1 157 ? -9.702 9.127 -27.535 1.00 76.94 157 VAL A N 1
ATOM 1239 C CA . VAL A 1 157 ? -9.181 7.756 -27.405 1.00 76.94 157 VAL A CA 1
ATOM 1240 C C . VAL A 1 157 ? -10.262 6.803 -26.887 1.00 76.94 157 VAL A C 1
ATOM 1242 O O . VAL A 1 157 ? -10.391 5.697 -27.407 1.00 76.94 157 VAL A O 1
ATOM 1245 N N . ALA A 1 158 ? -11.076 7.221 -25.916 1.00 77.81 158 ALA A N 1
ATOM 1246 C CA . ALA A 1 158 ? -12.191 6.423 -25.410 1.00 77.81 158 ALA A CA 1
ATOM 1247 C C . ALA A 1 158 ? -13.263 6.172 -26.486 1.00 77.81 158 ALA A C 1
ATOM 1249 O O . ALA A 1 158 ? -13.715 5.040 -26.636 1.00 77.81 158 ALA A O 1
ATOM 1250 N N . GLU A 1 159 ? -13.616 7.186 -27.280 1.00 78.81 159 GLU A N 1
ATOM 1251 C CA . GLU A 1 159 ? -14.556 7.072 -28.405 1.00 78.81 159 GLU A CA 1
ATOM 1252 C C . GLU A 1 159 ? -14.026 6.141 -29.507 1.00 78.81 159 GLU A C 1
ATOM 1254 O O . GLU A 1 159 ? -14.748 5.268 -29.994 1.00 78.81 159 GLU A O 1
ATOM 1259 N N . ALA A 1 160 ? -12.743 6.261 -29.866 1.00 75.81 160 ALA A N 1
ATOM 1260 C CA . ALA A 1 160 ? -12.105 5.342 -30.807 1.00 75.81 160 ALA A CA 1
ATOM 1261 C C . ALA A 1 160 ? -12.092 3.903 -30.265 1.00 75.81 160 ALA A C 1
ATOM 1263 O O . ALA A 1 160 ? -12.417 2.963 -30.990 1.00 75.81 160 ALA A O 1
ATOM 1264 N N . ASN A 1 161 ? -11.789 3.724 -28.978 1.00 78.94 161 ASN A N 1
ATOM 1265 C CA . ASN A 1 161 ? -11.803 2.409 -28.348 1.00 78.94 161 ASN A CA 1
ATOM 1266 C C . ASN A 1 161 ? -13.214 1.809 -28.288 1.00 78.94 161 ASN A C 1
ATOM 1268 O O . ASN A 1 161 ? -13.359 0.614 -28.505 1.00 78.94 161 ASN A O 1
ATOM 1272 N N . GLN A 1 162 ? -14.266 2.604 -28.077 1.00 77.12 162 GLN A N 1
ATOM 1273 C CA . GLN A 1 162 ? -15.648 2.115 -28.168 1.00 77.12 162 GLN A CA 1
ATOM 1274 C C . GLN A 1 162 ? -16.024 1.690 -29.592 1.00 77.12 162 GLN A C 1
ATOM 1276 O O . GLN A 1 162 ? -16.721 0.692 -29.778 1.00 77.12 162 GLN A O 1
ATOM 1281 N N . LYS A 1 163 ? -15.531 2.408 -30.606 1.00 76.25 163 LYS A N 1
ATOM 1282 C CA . LYS A 1 163 ? -15.791 2.090 -32.015 1.00 76.25 163 LYS A CA 1
ATOM 1283 C C . LYS A 1 163 ? -15.161 0.765 -32.459 1.00 76.25 163 LYS A C 1
ATOM 1285 O O . LYS A 1 163 ? -15.751 0.076 -33.283 1.00 76.25 163 LYS A O 1
ATOM 1290 N N . TYR A 1 164 ? -13.984 0.418 -31.933 1.00 64.56 164 TYR A N 1
ATOM 1291 C CA . TYR A 1 164 ? -13.237 -0.778 -32.349 1.00 64.56 164 TYR A CA 1
ATOM 1292 C C . TYR A 1 164 ? -13.273 -1.943 -31.348 1.00 64.56 164 TYR A C 1
ATOM 1294 O O . TYR A 1 164 ? -13.095 -3.085 -31.759 1.00 64.56 164 TYR A O 1
ATOM 1302 N N . PHE A 1 165 ? -13.507 -1.683 -30.059 1.00 75.12 165 PHE A N 1
ATOM 1303 C CA . PHE A 1 165 ? -13.405 -2.673 -28.978 1.00 75.12 165 PHE A CA 1
ATOM 1304 C C . PHE A 1 165 ? -14.650 -2.735 -28.072 1.00 75.12 165 PHE A C 1
ATOM 1306 O O . PHE A 1 165 ? -14.553 -3.198 -26.935 1.00 75.12 165 PHE A O 1
ATOM 1313 N N . SER A 1 166 ? -15.824 -2.273 -28.523 1.00 75.94 166 SER A N 1
ATOM 1314 C CA . SER A 1 166 ? -17.056 -2.477 -27.745 1.00 75.94 166 SER A CA 1
ATOM 1315 C C . SER A 1 166 ? -17.516 -3.936 -27.791 1.00 75.94 166 SER A C 1
ATOM 1317 O O . SER A 1 166 ? -17.439 -4.603 -28.819 1.00 75.94 166 SER A O 1
ATOM 1319 N N . SER A 1 167 ? -18.037 -4.430 -26.666 1.00 69.56 167 SER A N 1
ATOM 1320 C CA . SER A 1 167 ? -18.488 -5.820 -26.495 1.00 69.56 167 SER A CA 1
ATOM 1321 C C . SER A 1 167 ? -19.695 -6.211 -27.356 1.00 69.56 167 SER A C 1
ATOM 1323 O O . SER A 1 167 ? -20.026 -7.389 -27.424 1.00 69.56 167 SER A O 1
ATOM 1325 N N . MET A 1 168 ? -20.354 -5.233 -27.987 1.00 67.88 168 MET A N 1
ATOM 1326 C CA . MET A 1 168 ? -21.513 -5.417 -28.868 1.00 67.88 168 MET A CA 1
ATOM 1327 C C . MET A 1 168 ? -21.168 -5.191 -30.355 1.00 67.88 168 MET A C 1
ATOM 1329 O O . MET A 1 168 ? -22.023 -5.390 -31.212 1.00 67.88 168 MET A O 1
ATOM 1333 N N . ALA A 1 169 ? -19.956 -4.730 -30.690 1.00 66.12 169 ALA A N 1
ATOM 1334 C CA . ALA A 1 169 ? -19.606 -4.431 -32.078 1.00 66.12 169 ALA A CA 1
ATOM 1335 C C . ALA A 1 169 ? -19.153 -5.691 -32.829 1.00 66.12 169 ALA A C 1
ATOM 1337 O O . ALA A 1 169 ? -18.190 -6.353 -32.447 1.00 66.12 169 ALA A O 1
ATOM 1338 N N . GLU A 1 170 ? -19.835 -5.995 -33.932 1.00 71.56 170 GLU A N 1
ATOM 1339 C CA . GLU A 1 170 ? -19.489 -7.074 -34.858 1.00 71.56 170 GLU A CA 1
ATOM 1340 C C . GLU A 1 170 ? -18.512 -6.569 -35.941 1.00 71.56 170 GLU A C 1
ATOM 1342 O O . GLU A 1 170 ? -18.572 -5.413 -36.373 1.00 71.56 170 GLU A O 1
ATOM 1347 N N . PHE A 1 171 ? -17.569 -7.415 -36.374 1.00 71.88 171 PHE A N 1
ATOM 1348 C CA . PHE A 1 171 ? -16.500 -7.021 -37.298 1.00 71.88 171 PHE A CA 1
ATOM 1349 C C . PHE A 1 171 ? -17.041 -6.627 -38.682 1.00 71.88 171 PHE A C 1
ATOM 1351 O O . PHE A 1 171 ? -17.465 -7.469 -39.473 1.00 71.88 171 PHE A O 1
ATOM 1358 N N . LEU A 1 172 ? -16.932 -5.345 -39.031 1.00 66.25 172 LEU A N 1
ATOM 1359 C CA . LEU A 1 172 ? -17.223 -4.858 -40.379 1.00 66.25 172 LEU A CA 1
ATOM 1360 C C . LEU A 1 172 ? -16.046 -5.145 -41.324 1.00 66.25 172 LEU A C 1
ATOM 1362 O O . LEU A 1 172 ? -14.960 -4.575 -41.201 1.00 66.25 172 LEU A O 1
ATOM 1366 N N . LYS A 1 173 ? -16.278 -6.007 -42.320 1.00 62.91 173 LYS A N 1
ATOM 1367 C CA . LYS A 1 173 ? -15.352 -6.235 -43.438 1.00 62.91 173 LYS A CA 1
ATOM 1368 C C . LYS A 1 173 ? -15.319 -4.993 -44.330 1.00 62.91 173 LYS A C 1
ATOM 1370 O O . LYS A 1 173 ? -16.184 -4.810 -45.183 1.00 62.91 173 LYS A O 1
ATOM 1375 N N . VAL A 1 174 ? -14.301 -4.154 -44.155 1.00 64.06 174 VAL A N 1
ATOM 1376 C CA . VAL A 1 174 ? -14.048 -3.008 -45.038 1.00 64.06 174 VAL A CA 1
ATOM 1377 C C . VAL A 1 174 ? -13.759 -3.531 -46.449 1.00 64.06 174 VAL A C 1
ATOM 1379 O O . VAL A 1 174 ? -12.752 -4.199 -46.694 1.00 64.06 174 VAL A O 1
ATOM 1382 N N . LYS A 1 175 ? -14.667 -3.262 -47.392 1.00 54.47 175 LYS A N 1
ATOM 1383 C CA . LYS A 1 175 ? -14.477 -3.571 -48.812 1.00 54.47 175 LYS A CA 1
ATOM 1384 C C . LYS A 1 175 ? -13.514 -2.527 -49.379 1.00 54.47 175 LYS A C 1
ATOM 1386 O O . LYS A 1 175 ? -13.925 -1.424 -49.707 1.00 54.47 175 LYS A O 1
ATOM 1391 N N . GLY A 1 176 ? -12.226 -2.860 -49.435 1.00 52.56 176 GLY A N 1
ATOM 1392 C CA . GLY A 1 176 ? -11.224 -1.992 -50.050 1.00 52.56 176 GLY A CA 1
ATOM 1393 C C . GLY A 1 176 ? -11.541 -1.773 -51.529 1.00 52.56 176 GLY A C 1
ATOM 1394 O O . GLY A 1 176 ? -11.596 -2.734 -52.303 1.00 52.56 176 GLY A O 1
ATOM 1395 N N . GLU A 1 177 ? -11.764 -0.521 -51.919 1.00 44.94 177 GLU A N 1
ATOM 1396 C CA . GLU A 1 177 ? -11.850 -0.124 -53.320 1.00 44.94 177 GLU A CA 1
ATOM 1397 C C . GLU A 1 177 ? -10.476 -0.316 -53.970 1.00 44.94 177 GLU A C 1
ATOM 1399 O O . GLU A 1 177 ? -9.464 0.232 -53.533 1.00 44.94 177 GLU A O 1
ATOM 1404 N N . LYS A 1 178 ? -10.423 -1.165 -54.999 1.00 44.53 178 LYS A N 1
ATOM 1405 C CA . LYS A 1 178 ? -9.208 -1.414 -55.775 1.00 44.53 178 LYS A CA 1
ATOM 1406 C C . LYS A 1 178 ? -9.037 -0.280 -56.787 1.00 44.53 178 LYS A C 1
ATOM 1408 O O . LYS A 1 178 ? -9.648 -0.327 -57.851 1.00 44.53 178 LYS A O 1
ATOM 1413 N N . SER A 1 179 ? -8.182 0.697 -56.496 1.00 39.72 179 SER A N 1
ATOM 1414 C CA . SER A 1 179 ? -7.631 1.576 -57.531 1.00 39.72 179 SER A CA 1
ATOM 1415 C C . SER A 1 179 ? -6.599 0.785 -58.345 1.00 39.72 179 SER A C 1
ATOM 1417 O O . SER A 1 179 ? -5.527 0.405 -57.873 1.00 39.72 179 SER A O 1
ATOM 1419 N N . GLY A 1 180 ? -6.991 0.418 -59.564 1.00 37.50 180 GLY A N 1
ATOM 1420 C CA . GLY A 1 180 ? -6.193 -0.398 -60.469 1.00 37.50 180 GLY A CA 1
ATOM 1421 C C . GLY A 1 180 ? -5.067 0.393 -61.129 1.00 37.50 180 GLY A C 1
ATOM 1422 O O . GLY A 1 180 ? -5.325 1.267 -61.946 1.00 37.50 180 GLY A O 1
ATOM 1423 N N . THR A 1 181 ? -3.824 -0.007 -60.865 1.00 38.25 181 THR A N 1
ATOM 1424 C CA . THR A 1 181 ? -2.691 0.247 -61.764 1.00 38.25 181 THR A CA 1
ATOM 1425 C C . THR A 1 181 ? -2.287 -1.090 -62.374 1.00 38.25 181 THR A C 1
ATOM 1427 O O . THR A 1 181 ? -1.611 -1.902 -61.740 1.00 38.25 181 THR A O 1
ATOM 1430 N N . MET A 1 182 ? -2.742 -1.354 -63.601 1.00 39.53 182 MET A N 1
ATOM 1431 C CA . MET A 1 182 ? -2.286 -2.501 -64.384 1.00 39.53 182 MET A CA 1
ATOM 1432 C C . MET A 1 182 ? -0.799 -2.329 -64.718 1.00 39.53 182 MET A C 1
ATOM 1434 O O . MET A 1 182 ? -0.417 -1.405 -65.429 1.00 39.53 182 MET A O 1
ATOM 1438 N N . ARG A 1 183 ? 0.050 -3.243 -64.238 1.00 40.50 183 ARG A N 1
ATOM 1439 C CA . ARG A 1 183 ? 1.369 -3.506 -64.828 1.00 40.50 183 ARG A CA 1
ATOM 1440 C C . ARG A 1 183 ? 1.331 -4.898 -65.441 1.00 40.50 183 ARG A C 1
ATOM 1442 O O . ARG A 1 183 ? 1.209 -5.890 -64.724 1.00 40.50 183 ARG A O 1
ATOM 1449 N N . THR A 1 184 ? 1.415 -4.963 -66.763 1.00 40.12 184 THR A N 1
ATOM 1450 C CA . THR A 1 184 ? 1.556 -6.207 -67.515 1.00 40.12 184 THR A CA 1
ATOM 1451 C C . THR A 1 184 ? 2.900 -6.852 -67.166 1.00 40.12 184 THR A C 1
ATOM 1453 O O . THR A 1 184 ? 3.961 -6.268 -67.367 1.00 40.12 184 THR A O 1
ATOM 1456 N N . ARG A 1 185 ? 2.869 -8.062 -66.595 1.00 41.97 185 ARG A N 1
ATOM 1457 C CA . ARG A 1 185 ? 4.049 -8.928 -66.477 1.00 41.97 185 ARG A CA 1
ATOM 1458 C C . ARG A 1 185 ? 3.945 -10.016 -67.533 1.00 41.97 185 ARG A C 1
ATOM 1460 O O . ARG A 1 185 ? 2.978 -10.771 -67.563 1.00 41.97 185 ARG A O 1
ATOM 1467 N N . THR A 1 186 ? 4.949 -10.062 -68.396 1.00 40.84 186 THR A N 1
ATOM 1468 C CA . THR A 1 186 ? 5.183 -11.116 -69.377 1.00 40.84 186 THR A CA 1
ATOM 1469 C C . THR A 1 186 ? 5.327 -12.473 -68.680 1.00 40.84 186 THR A C 1
ATOM 1471 O O . THR A 1 186 ? 6.031 -12.619 -67.680 1.00 40.84 186 THR A O 1
ATOM 1474 N N . LYS A 1 187 ? 4.602 -13.467 -69.199 1.00 38.03 187 LYS A N 1
ATOM 1475 C CA . LYS A 1 187 ? 4.581 -14.855 -68.730 1.00 38.03 187 LYS A CA 1
ATOM 1476 C C . LYS A 1 187 ? 5.871 -15.548 -69.187 1.00 38.03 187 LYS A C 1
ATOM 1478 O O . LYS A 1 187 ? 6.048 -15.762 -70.379 1.00 38.03 187 LYS A O 1
ATOM 1483 N N . VAL A 1 188 ? 6.753 -15.911 -68.257 1.00 44.12 188 VAL A N 1
ATOM 1484 C CA . VAL A 1 188 ? 7.808 -16.910 -68.500 1.00 44.12 188 VAL A CA 1
ATOM 1485 C C . VAL A 1 188 ? 7.455 -18.137 -67.670 1.00 44.12 188 VAL A C 1
ATOM 1487 O O . VAL A 1 188 ? 7.605 -18.145 -66.449 1.00 44.12 188 VAL A O 1
ATOM 1490 N N . GLU A 1 189 ? 6.914 -19.150 -68.343 1.00 39.47 189 GLU A N 1
ATOM 1491 C CA . GLU A 1 189 ? 6.676 -20.476 -67.780 1.00 39.47 189 GLU A CA 1
ATOM 1492 C C . GLU A 1 189 ? 8.014 -21.143 -67.444 1.00 39.47 189 GLU A C 1
ATOM 1494 O O . GLU A 1 189 ? 8.857 -21.353 -68.312 1.00 39.47 189 GLU A O 1
ATOM 1499 N N . ARG A 1 190 ? 8.203 -21.515 -66.176 1.00 41.41 190 ARG A N 1
ATOM 1500 C CA . ARG A 1 190 ? 9.157 -22.559 -65.789 1.00 41.41 190 ARG A CA 1
ATOM 1501 C C . ARG A 1 190 ? 8.420 -23.583 -64.940 1.00 41.41 190 ARG A C 1
ATOM 1503 O O . ARG A 1 190 ? 7.868 -23.251 -63.893 1.00 41.41 190 ARG A O 1
ATOM 1510 N N . GLY A 1 191 ? 8.366 -24.801 -65.473 1.00 36.94 191 GLY A N 1
ATOM 1511 C CA . GLY A 1 191 ? 7.651 -25.942 -64.921 1.00 36.94 191 GLY A CA 1
ATOM 1512 C C . GLY A 1 191 ? 8.144 -26.355 -63.537 1.00 36.94 191 GLY A C 1
ATOM 1513 O O . GLY A 1 191 ? 9.318 -26.230 -63.192 1.00 36.94 191 GLY A O 1
ATOM 1514 N N . SER A 1 192 ? 7.205 -26.852 -62.741 1.00 41.59 192 SER A N 1
ATOM 1515 C CA . SER A 1 192 ? 7.419 -27.374 -61.395 1.00 41.59 192 SER A CA 1
ATOM 1516 C C . SER A 1 192 ? 8.091 -28.755 -61.443 1.00 41.59 192 SER A C 1
ATOM 1518 O O . SER A 1 192 ? 7.576 -29.641 -62.129 1.00 41.59 192 SER A O 1
ATOM 1520 N N . PRO A 1 193 ? 9.168 -29.021 -60.683 1.00 51.12 193 PRO A N 1
ATOM 1521 C CA . PRO A 1 193 ? 9.616 -30.389 -60.466 1.00 51.12 193 PRO A CA 1
ATOM 1522 C C . PRO A 1 193 ? 8.734 -31.067 -59.406 1.00 51.12 193 PRO A C 1
ATOM 1524 O O . PRO A 1 193 ? 8.602 -30.596 -58.275 1.00 51.12 193 PRO A O 1
ATOM 1527 N N . LYS A 1 194 ? 8.118 -32.193 -59.786 1.00 46.75 194 LYS A N 1
ATOM 1528 C CA . LYS A 1 194 ? 7.368 -33.083 -58.889 1.00 46.75 194 LYS A CA 1
ATOM 1529 C C . LYS A 1 194 ? 8.311 -33.649 -57.821 1.00 46.75 194 LYS A C 1
ATOM 1531 O O . LYS A 1 194 ? 9.344 -34.235 -58.136 1.00 46.75 194 LYS A O 1
ATOM 1536 N N . ARG A 1 195 ? 7.936 -33.492 -56.551 1.00 43.00 195 ARG A N 1
ATOM 1537 C CA . ARG A 1 195 ? 8.647 -34.038 -55.388 1.00 43.00 195 ARG A CA 1
ATOM 1538 C C . ARG A 1 195 ? 8.400 -35.553 -55.330 1.00 43.00 195 ARG A C 1
ATOM 1540 O O . ARG A 1 195 ? 7.292 -35.981 -55.029 1.00 43.00 195 ARG A O 1
ATOM 1547 N N . SER A 1 196 ? 9.414 -36.348 -55.668 1.00 41.97 196 SER A N 1
ATOM 1548 C CA . SER A 1 196 ? 9.400 -37.811 -55.543 1.00 41.97 196 SER A CA 1
ATOM 1549 C C . SER A 1 196 ? 9.622 -38.207 -54.080 1.00 41.97 196 SER A C 1
ATOM 1551 O O . SER A 1 196 ? 10.672 -37.920 -53.506 1.00 41.97 196 SER A O 1
ATOM 1553 N N . THR A 1 197 ? 8.627 -38.836 -53.458 1.00 47.00 197 THR A N 1
ATOM 1554 C CA . THR A 1 197 ? 8.754 -39.478 -52.145 1.00 47.00 197 THR A CA 1
ATOM 1555 C C . THR A 1 197 ? 9.356 -40.869 -52.331 1.00 47.00 197 THR A C 1
ATOM 1557 O O . THR A 1 197 ? 8.666 -41.799 -52.748 1.00 47.00 197 THR A O 1
ATOM 1560 N N . ARG A 1 198 ? 10.651 -41.024 -52.031 1.00 44.47 198 ARG A N 1
ATOM 1561 C CA . ARG A 1 198 ? 11.311 -42.334 -51.947 1.00 44.47 198 ARG A CA 1
ATOM 1562 C C . ARG A 1 198 ? 10.932 -42.991 -50.614 1.00 44.47 198 ARG A C 1
ATOM 1564 O O . ARG A 1 198 ? 11.385 -42.558 -49.560 1.00 44.47 198 ARG A O 1
ATOM 1571 N N . VAL A 1 199 ? 10.098 -44.025 -50.688 1.00 43.53 199 VAL A N 1
ATOM 1572 C CA . VAL A 1 199 ? 9.796 -44.956 -49.592 1.00 43.53 199 VAL A CA 1
ATOM 1573 C C . VAL A 1 199 ? 11.043 -45.805 -49.330 1.00 43.53 199 VAL A C 1
ATOM 1575 O O . VAL A 1 199 ? 11.538 -46.470 -50.240 1.00 43.53 199 VAL A O 1
ATOM 1578 N N . VAL A 1 200 ? 11.577 -45.754 -48.109 1.00 46.66 200 VAL A N 1
ATOM 1579 C CA . VAL A 1 200 ? 12.656 -46.642 -47.654 1.00 46.66 200 VAL A CA 1
ATOM 1580 C C . VAL A 1 200 ? 12.008 -47.932 -47.155 1.00 46.66 200 VAL A C 1
ATOM 1582 O O . VAL A 1 200 ? 11.165 -47.909 -46.265 1.00 46.66 200 VAL A O 1
ATOM 1585 N N . ARG A 1 201 ? 12.366 -49.047 -47.793 1.00 40.78 201 ARG A N 1
ATOM 1586 C CA . ARG A 1 201 ? 11.916 -50.405 -47.479 1.00 40.78 201 ARG A CA 1
ATOM 1587 C C . ARG A 1 201 ? 12.849 -50.985 -46.416 1.00 40.78 201 ARG A C 1
ATOM 1589 O O . ARG A 1 201 ? 13.980 -51.334 -46.739 1.00 40.78 201 ARG A O 1
ATOM 1596 N N . GLU A 1 202 ? 12.381 -51.076 -45.175 1.00 41.34 202 GLU A N 1
ATOM 1597 C CA . GLU A 1 202 ? 12.995 -51.919 -44.143 1.00 41.34 202 GLU A CA 1
ATOM 1598 C C . GLU A 1 202 ? 12.821 -53.390 -44.541 1.00 41.34 202 GLU A C 1
ATOM 1600 O O . GLU A 1 202 ? 11.711 -53.855 -44.802 1.00 41.34 202 GLU A O 1
ATOM 1605 N N . GLN A 1 203 ? 13.934 -54.113 -44.643 1.00 38.88 203 GLN A N 1
ATOM 1606 C CA . GLN A 1 203 ? 13.954 -55.567 -44.763 1.00 38.88 203 GLN A CA 1
ATOM 1607 C C . GLN A 1 203 ? 14.276 -56.127 -43.379 1.00 38.88 203 GLN A C 1
ATOM 1609 O O . GLN A 1 203 ? 15.403 -56.025 -42.903 1.00 38.88 203 GLN A O 1
ATOM 1614 N N . SER A 1 204 ? 13.256 -56.680 -42.729 1.00 40.38 204 SER A N 1
ATOM 1615 C CA . SER A 1 204 ? 13.374 -57.503 -41.532 1.00 40.38 204 SER A CA 1
ATOM 1616 C C . SER A 1 204 ? 13.806 -58.916 -41.933 1.00 40.38 204 SER A C 1
ATOM 1618 O O . SER A 1 204 ? 13.015 -59.655 -42.525 1.00 40.38 204 SER A O 1
ATOM 1620 N N . SER A 1 205 ? 15.033 -59.303 -41.594 1.00 45.88 205 SER A N 1
ATOM 1621 C CA . SER A 1 205 ? 15.489 -60.693 -41.677 1.00 45.88 205 SER A CA 1
ATOM 1622 C C . SER A 1 205 ? 15.247 -61.376 -40.334 1.00 45.88 205 SER A C 1
ATOM 1624 O O . SER A 1 205 ? 15.942 -61.116 -39.356 1.00 45.88 205 SER A O 1
ATOM 1626 N N . ASN A 1 206 ? 14.226 -62.229 -40.303 1.00 44.62 206 ASN A N 1
ATOM 1627 C CA . ASN A 1 206 ? 14.035 -63.269 -39.299 1.00 44.62 206 ASN A CA 1
ATOM 1628 C C . ASN A 1 206 ? 15.064 -64.378 -39.544 1.00 44.62 206 ASN A C 1
ATOM 1630 O O . ASN A 1 206 ? 15.038 -64.970 -40.620 1.00 44.62 206 ASN A O 1
ATOM 1634 N N . GLU A 1 207 ? 15.849 -64.751 -38.535 1.00 47.22 207 GLU A N 1
ATOM 1635 C CA . GLU A 1 207 ? 16.371 -66.116 -38.434 1.00 47.22 207 GLU A CA 1
ATOM 1636 C C . GLU A 1 207 ? 16.020 -66.712 -37.071 1.00 47.22 207 GLU A C 1
ATOM 1638 O O . GLU A 1 207 ? 16.148 -66.093 -36.015 1.00 47.22 207 GLU A O 1
ATOM 1643 N N . ARG A 1 208 ? 15.452 -67.914 -37.162 1.00 45.12 208 ARG A N 1
ATOM 1644 C CA . ARG A 1 208 ? 14.889 -68.727 -36.094 1.00 45.12 208 ARG A CA 1
ATOM 1645 C C . ARG A 1 208 ? 15.970 -69.572 -35.422 1.00 45.12 208 ARG A C 1
ATOM 1647 O O . ARG A 1 208 ? 16.878 -70.073 -36.069 1.00 45.12 208 ARG A O 1
ATOM 1654 N N . ALA A 1 209 ? 15.722 -69.778 -34.134 1.00 47.56 209 ALA A N 1
ATOM 1655 C CA . ALA A 1 209 ? 16.101 -70.882 -33.261 1.00 47.56 209 ALA A CA 1
ATOM 1656 C C . ALA A 1 209 ? 16.665 -72.167 -33.902 1.00 47.56 209 ALA A C 1
ATOM 1658 O O . ALA A 1 209 ? 16.044 -72.762 -34.782 1.00 47.56 209 ALA A O 1
ATOM 1659 N N . ALA A 1 210 ? 17.715 -72.691 -33.265 1.00 46.56 210 ALA A N 1
ATOM 1660 C CA . ALA A 1 210 ? 17.913 -74.123 -33.079 1.00 46.56 210 ALA A CA 1
ATOM 1661 C C . ALA A 1 210 ? 18.406 -74.388 -31.645 1.00 46.56 210 ALA A C 1
ATOM 1663 O O . ALA A 1 210 ? 19.347 -73.765 -31.160 1.00 46.56 210 ALA A O 1
ATOM 1664 N N . VAL A 1 211 ? 17.681 -75.281 -30.980 1.00 48.88 211 VAL A N 1
ATOM 1665 C CA . VAL A 1 211 ? 17.915 -75.884 -29.665 1.00 48.88 211 VAL A CA 1
ATOM 1666 C C . VAL A 1 211 ? 18.737 -77.156 -29.869 1.00 48.88 211 VAL A C 1
ATOM 1668 O O . VAL A 1 211 ? 18.360 -77.916 -30.751 1.00 48.88 211 VAL A O 1
ATOM 1671 N N . THR A 1 212 ? 19.759 -77.399 -29.041 1.00 50.31 212 THR A N 1
ATOM 1672 C CA . THR A 1 212 ? 20.295 -78.715 -28.592 1.00 50.31 212 THR A CA 1
ATOM 1673 C C . THR A 1 212 ? 21.376 -78.396 -27.538 1.00 50.31 212 THR A C 1
ATOM 1675 O O . THR A 1 212 ? 22.321 -77.692 -27.873 1.00 50.31 212 THR A O 1
ATOM 1678 N N . ASP A 1 213 ? 21.206 -78.570 -26.228 1.00 45.06 213 ASP A N 1
ATOM 1679 C CA . ASP A 1 213 ? 21.097 -79.788 -25.407 1.00 45.06 213 ASP A CA 1
ATOM 1680 C C . ASP A 1 213 ? 22.438 -80.535 -25.191 1.00 45.06 213 ASP A C 1
ATOM 1682 O O . ASP A 1 213 ? 23.152 -80.832 -26.146 1.00 45.06 213 ASP A O 1
ATOM 1686 N N . VAL A 1 214 ? 22.675 -80.887 -23.916 1.00 51.34 214 VAL A N 1
ATOM 1687 C CA . VAL A 1 214 ? 23.537 -81.964 -23.372 1.00 51.34 214 VAL A CA 1
ATOM 1688 C C . VAL A 1 214 ? 25.023 -81.700 -23.002 1.00 51.34 214 VAL A C 1
ATOM 1690 O O . VAL A 1 214 ? 25.865 -81.378 -23.836 1.00 51.34 214 VAL A O 1
ATOM 1693 N N . THR A 1 215 ? 25.279 -82.022 -21.715 1.00 49.06 215 THR A N 1
ATOM 1694 C CA . THR A 1 215 ? 26.511 -82.301 -20.921 1.00 49.06 215 THR A CA 1
ATOM 1695 C C . THR A 1 215 ? 27.483 -81.183 -20.580 1.00 49.06 215 THR A C 1
ATOM 1697 O O . THR A 1 215 ? 28.198 -80.701 -21.479 1.00 49.06 215 THR A O 1
#